Protein AF-F8P063-F1 (afdb_monomer)

Secondary structure (DSSP, 8-state):
-------HHHHHHHTHHHHHHHHHHH-SS----EEEEE---HHHHHHHHHHHHHHHHHTTTS---HHHHHHHHHHHHHHHHHHHTTT-SS-HHHHHHHHHHHHHHT--SEEEEEE--TTS-EEEEESSGGGSPPGGGGTTSPPS-S-TT--TT--SEE--TTHHHHS-B-------TT----PPPPB-SSTT---BSS----------------------------EE-TTTSS-EESSHHHHHHHHHHHHHH-PPP------

Organism: Serpula lacrymans var. lacrymans (strain S7.9) (NCBI:txid578457)

InterPro domains:
  IPR002893 Zinc finger, MYND-type [PF01753] (227-254)
  IPR002893 Zinc finger, MYND-type [PS50865] (214-254)

Foldseek 3Di:
DPPPQDDPVVVCVVCVVVVVVLCVLQPLAPADAAEDEFADAAVLVVLVLVLLLLCLVAPQVDDHDPVSVVVSVVSLVVSQVVQVVVVDPPGSVVVVVVVNCCCVPRVGQWHKYAHSDQNHAIAIEGAALVSWDDLVVCPPPDFDGPDPPDDRPDDNYQRQNVTSVSHSYSPRQQDDVPRPPPDRFRHAPQHVGPDTLPPPDPPPPDPDDDDDDDDDDDPPVPRQPFDADPAQSPHTHSDVVSCVVCVVVCVVVRHHDPPPPDD

pLDDT: mean 77.13, std 17.47, range [35.97, 97.75]

Mean predicted aligned error: 12.86 Å

Structure (mmCIF, N/CA/C/O backbone):
data_AF-F8P063-F1
#
_entry.id   AF-F8P063-F1
#
loop_
_atom_site.group_PDB
_atom_site.id
_atom_site.type_symbol
_atom_site.label_atom_id
_atom_site.label_alt_id
_atom_site.label_comp_id
_atom_site.label_asym_id
_atom_site.label_entity_id
_atom_site.label_seq_id
_atom_site.pdbx_PDB_ins_code
_atom_site.Cartn_x
_atom_site.Cartn_y
_atom_site.Cartn_z
_atom_site.occupancy
_atom_site.B_iso_or_equiv
_atom_site.auth_seq_id
_atom_site.auth_comp_id
_atom_site.auth_asym_id
_atom_site.auth_atom_id
_atom_site.pdbx_PDB_model_num
ATOM 1 N N . MET A 1 1 ? 31.295 -14.034 0.906 1.00 38.38 1 MET A N 1
ATOM 2 C CA . MET A 1 1 ? 30.191 -14.116 1.883 1.00 38.38 1 MET A CA 1
ATOM 3 C C . MET A 1 1 ? 29.092 -14.942 1.242 1.00 38.38 1 MET A C 1
ATOM 5 O O . MET A 1 1 ? 28.660 -14.582 0.158 1.00 38.38 1 MET A O 1
ATOM 9 N N . GLN A 1 2 ? 28.739 -16.094 1.812 1.00 35.97 2 GLN A N 1
ATOM 10 C CA . GLN A 1 2 ? 27.593 -16.865 1.326 1.00 35.97 2 GLN A CA 1
ATOM 11 C C . GLN A 1 2 ? 26.330 -16.136 1.779 1.00 35.97 2 GLN A C 1
ATOM 13 O O . GLN A 1 2 ? 26.115 -16.004 2.984 1.00 35.97 2 GLN A O 1
ATOM 18 N N . ASP A 1 3 ? 25.529 -15.649 0.831 1.00 41.53 3 ASP A N 1
ATOM 19 C CA . ASP A 1 3 ? 24.184 -15.155 1.113 1.00 41.53 3 ASP A CA 1
ATOM 20 C C . ASP A 1 3 ? 23.398 -16.293 1.768 1.00 41.53 3 ASP A C 1
ATOM 22 O O . ASP A 1 3 ? 22.954 -17.239 1.109 1.00 41.53 3 ASP A O 1
ATOM 26 N N . ARG A 1 4 ? 23.266 -16.240 3.098 1.00 50.81 4 ARG A N 1
ATOM 27 C CA . ARG A 1 4 ? 22.321 -17.081 3.824 1.00 50.81 4 ARG A CA 1
ATOM 28 C C . ARG A 1 4 ? 20.946 -16.688 3.306 1.00 50.81 4 ARG A C 1
ATOM 30 O O . ARG A 1 4 ? 20.404 -15.668 3.718 1.00 50.81 4 ARG A O 1
ATOM 37 N N . LYS A 1 5 ? 20.405 -17.485 2.380 1.00 47.44 5 LYS A N 1
ATOM 38 C CA . LYS A 1 5 ? 18.995 -17.435 1.992 1.00 47.44 5 LYS A CA 1
ATOM 39 C C . LYS A 1 5 ? 18.184 -17.610 3.270 1.00 47.44 5 LYS A C 1
ATOM 41 O O . LYS A 1 5 ? 18.028 -18.729 3.755 1.00 47.44 5 LYS A O 1
ATOM 46 N N . LEU A 1 6 ? 17.738 -16.501 3.852 1.00 52.38 6 LEU A N 1
ATOM 47 C CA . LEU A 1 6 ? 16.750 -16.537 4.914 1.00 52.38 6 LEU A CA 1
ATOM 48 C C . LEU A 1 6 ? 15.548 -17.281 4.333 1.00 52.38 6 LEU A C 1
ATOM 50 O O . LEU A 1 6 ? 15.062 -16.946 3.252 1.00 52.38 6 LEU A O 1
ATOM 54 N N . SER A 1 7 ? 15.128 -18.350 5.007 1.00 51.53 7 SER A N 1
ATOM 55 C CA . SER A 1 7 ? 13.860 -19.004 4.697 1.00 51.53 7 SER A CA 1
ATOM 56 C C . SER A 1 7 ? 12.777 -17.917 4.658 1.00 51.53 7 SER A C 1
ATOM 58 O O . SER A 1 7 ? 12.706 -17.090 5.568 1.00 51.53 7 SER A O 1
ATOM 60 N N . MET A 1 8 ? 11.981 -17.863 3.584 1.00 54.72 8 MET A N 1
ATOM 61 C CA . MET A 1 8 ? 10.995 -16.790 3.382 1.00 54.72 8 MET A CA 1
ATOM 62 C C . MET A 1 8 ? 9.891 -16.784 4.448 1.00 54.72 8 MET A C 1
ATOM 64 O O . MET A 1 8 ? 9.304 -15.738 4.711 1.00 54.72 8 MET A O 1
ATOM 68 N N . MET A 1 9 ? 9.615 -17.934 5.072 1.00 50.31 9 MET A N 1
ATOM 69 C CA . MET A 1 9 ? 8.575 -18.057 6.096 1.00 50.31 9 MET A CA 1
ATOM 70 C C . MET A 1 9 ? 8.872 -17.214 7.349 1.00 50.31 9 MET A C 1
ATOM 72 O O . MET A 1 9 ? 8.026 -16.396 7.701 1.00 50.31 9 MET A O 1
ATOM 76 N N . PRO A 1 10 ? 10.045 -17.334 8.002 1.00 56.41 10 PRO A N 1
ATOM 77 C CA . PRO A 1 10 ? 10.393 -16.525 9.166 1.00 56.41 10 PRO A CA 1
ATOM 78 C C . PRO A 1 10 ? 10.183 -15.019 8.989 1.00 56.41 10 PRO A C 1
ATOM 80 O O . PRO A 1 10 ? 9.648 -14.391 9.892 1.00 56.41 10 PRO A O 1
ATOM 83 N N . VAL A 1 11 ? 10.543 -14.445 7.834 1.00 58.00 11 VAL A N 1
ATOM 84 C CA . VAL A 1 11 ? 10.523 -12.983 7.644 1.00 58.00 11 VAL A CA 1
ATOM 85 C C . VAL A 1 11 ? 9.095 -12.436 7.552 1.00 58.00 11 VAL A C 1
ATOM 87 O O . VAL A 1 11 ? 8.781 -11.420 8.167 1.00 58.00 11 VAL A O 1
ATOM 90 N N . VAL A 1 12 ? 8.196 -13.129 6.847 1.00 59.66 12 VAL A N 1
ATOM 91 C CA . VAL A 1 12 ? 6.781 -12.722 6.775 1.00 59.66 12 VAL A CA 1
ATOM 92 C C . VAL A 1 12 ? 6.101 -12.875 8.139 1.00 59.66 12 VAL A C 1
ATOM 94 O O . VAL A 1 12 ? 5.333 -12.000 8.528 1.00 59.66 12 VAL A O 1
ATOM 97 N N . PHE A 1 13 ? 6.423 -13.928 8.901 1.00 59.00 13 PHE A N 1
ATOM 98 C CA . PHE A 1 13 ? 5.886 -14.116 10.254 1.00 59.00 13 PHE A CA 1
ATOM 99 C C . PHE A 1 13 ? 6.410 -13.087 11.261 1.00 59.00 13 PHE A C 1
ATOM 101 O O . PHE A 1 13 ? 5.643 -12.649 12.114 1.00 59.00 13 PHE A O 1
ATOM 108 N N . THR A 1 14 ? 7.669 -12.652 11.151 1.00 60.78 14 THR A N 1
ATOM 109 C CA . THR A 1 14 ? 8.205 -11.589 12.020 1.00 60.78 14 THR A CA 1
ATOM 110 C C . THR A 1 14 ? 7.591 -10.222 11.752 1.00 60.78 14 THR A C 1
ATOM 112 O O . THR A 1 14 ? 7.614 -9.397 12.647 1.00 60.78 14 THR A O 1
ATOM 115 N N . MET A 1 15 ? 7.046 -9.993 10.553 1.00 64.88 15 MET A N 1
ATOM 116 C CA . MET A 1 15 ? 6.413 -8.722 10.164 1.00 64.88 15 MET A CA 1
ATOM 117 C C . MET A 1 15 ? 4.882 -8.745 10.236 1.00 64.88 15 MET A C 1
ATOM 119 O O . MET A 1 15 ? 4.200 -7.772 9.903 1.00 64.88 15 MET A O 1
ATOM 123 N N . LEU A 1 16 ? 4.323 -9.907 10.570 1.00 65.44 16 LEU A N 1
ATOM 124 C CA . LEU A 1 16 ? 2.889 -10.123 10.649 1.00 65.44 16 LEU A CA 1
ATOM 125 C C . LEU A 1 16 ? 2.244 -9.216 11.712 1.00 65.44 16 LEU A C 1
ATOM 127 O O . LEU A 1 16 ? 1.198 -8.656 11.401 1.00 65.44 16 LEU A O 1
ATOM 131 N N . PRO A 1 17 ? 2.846 -8.977 12.898 1.00 65.75 17 PRO A N 1
ATOM 132 C CA . PRO A 1 17 ? 2.309 -8.025 13.870 1.00 65.75 17 PRO A CA 1
ATOM 133 C C . PRO A 1 17 ? 2.157 -6.605 13.308 1.00 65.75 17 PRO A C 1
ATOM 135 O O . PRO A 1 17 ? 1.105 -5.994 13.457 1.00 65.75 17 PRO A O 1
ATOM 138 N N . GLU A 1 18 ? 3.158 -6.091 12.599 1.00 67.94 18 GLU A N 1
ATOM 139 C CA . GLU A 1 18 ? 3.164 -4.731 12.057 1.00 67.94 18 GLU A CA 1
ATOM 140 C C . GLU A 1 18 ? 2.174 -4.581 10.897 1.00 67.94 18 GLU A C 1
ATOM 142 O O . GLU A 1 18 ? 1.458 -3.581 10.801 1.00 67.94 18 GLU A O 1
ATOM 147 N N . LEU A 1 19 ? 2.077 -5.602 10.040 1.00 68.69 19 LEU A N 1
ATOM 148 C CA . LEU A 1 19 ? 1.048 -5.674 9.002 1.00 68.69 19 LEU A CA 1
ATOM 149 C C . LEU A 1 19 ? -0.356 -5.806 9.608 1.00 68.69 19 LEU A C 1
ATOM 151 O O . LEU A 1 19 ? -1.298 -5.235 9.063 1.00 68.69 19 LEU A O 1
ATOM 155 N N . MET A 1 20 ? -0.506 -6.494 10.745 1.00 66.81 20 MET A N 1
ATOM 156 C CA . MET A 1 20 ? -1.764 -6.566 11.496 1.00 66.81 20 MET A CA 1
ATOM 157 C C . MET A 1 20 ? -2.130 -5.233 12.159 1.00 66.81 20 MET A C 1
ATOM 159 O O . MET A 1 20 ? -3.314 -4.928 12.239 1.00 66.81 20 MET A O 1
ATOM 163 N N . ILE A 1 21 ? -1.164 -4.404 12.574 1.00 65.12 21 ILE A N 1
ATOM 164 C CA . ILE A 1 21 ? -1.453 -3.043 13.063 1.00 65.12 21 ILE A CA 1
ATOM 165 C C . ILE A 1 21 ? -1.904 -2.152 11.904 1.00 65.12 21 ILE A C 1
ATOM 167 O O . ILE A 1 21 ? -2.944 -1.505 12.009 1.00 65.12 21 ILE A O 1
ATOM 171 N N . LEU A 1 22 ? -1.183 -2.154 10.774 1.00 64.62 22 LEU A N 1
ATOM 172 C CA . LEU A 1 22 ? -1.619 -1.433 9.570 1.00 64.62 22 LEU A CA 1
ATOM 173 C C . LEU A 1 22 ? -3.011 -1.880 9.126 1.00 64.62 22 LEU A C 1
ATOM 175 O O . LEU A 1 22 ? -3.845 -1.049 8.769 1.00 64.62 22 LEU A O 1
ATOM 179 N N . ARG A 1 23 ? -3.276 -3.186 9.192 1.00 65.62 23 ARG A N 1
ATOM 180 C CA . ARG A 1 23 ? -4.612 -3.733 9.004 1.00 65.62 23 ARG A CA 1
ATOM 181 C C . ARG A 1 23 ? -5.583 -3.150 10.015 1.00 65.62 23 ARG A C 1
ATOM 183 O O . ARG A 1 23 ? -6.535 -2.549 9.567 1.00 65.62 23 ARG A O 1
ATOM 190 N N . GLY A 1 24 ? -5.334 -3.212 11.321 1.00 58.84 24 GLY A N 1
ATOM 191 C CA . GLY A 1 24 ? -6.224 -2.662 12.353 1.00 58.84 24 GLY A CA 1
ATOM 192 C C . GLY A 1 24 ? -6.576 -1.178 12.167 1.00 58.84 24 GLY A C 1
ATOM 193 O O . GLY A 1 24 ? -7.656 -0.742 12.550 1.00 58.84 24 GLY A O 1
ATOM 194 N N . MET A 1 25 ? -5.700 -0.398 11.530 1.00 59.44 25 MET A N 1
ATOM 195 C CA . MET A 1 25 ? -5.950 1.013 11.205 1.00 59.44 25 MET A CA 1
ATOM 196 C C . MET A 1 25 ? -6.804 1.235 9.954 1.00 59.44 25 MET A C 1
ATOM 198 O O . MET A 1 25 ? -7.403 2.300 9.781 1.00 59.44 25 MET A O 1
ATOM 202 N N . HIS A 1 26 ? -6.840 0.247 9.065 1.00 57.41 26 HIS A N 1
ATOM 203 C CA . HIS A 1 26 ? -7.613 0.263 7.828 1.00 57.41 26 HIS A CA 1
ATOM 204 C C . HIS A 1 26 ? -8.812 -0.695 7.852 1.00 57.41 26 HIS A C 1
ATOM 206 O O . HIS A 1 26 ? -9.687 -0.539 7.001 1.00 57.41 26 HIS A O 1
ATOM 212 N N . ASP A 1 27 ? -8.891 -1.587 8.847 1.00 50.25 27 ASP A N 1
ATOM 213 C CA . ASP A 1 27 ? -9.933 -2.583 9.109 1.00 50.25 27 ASP A CA 1
ATOM 214 C C . ASP A 1 27 ? -11.214 -1.849 9.496 1.00 50.25 27 ASP A C 1
ATOM 216 O O . ASP A 1 27 ? -11.601 -1.699 10.651 1.00 50.25 27 ASP A O 1
ATOM 220 N N . HIS A 1 28 ? -11.905 -1.382 8.470 1.00 52.00 28 HIS A N 1
ATOM 221 C CA . HIS A 1 28 ? -13.333 -1.151 8.538 1.00 52.00 28 HIS A CA 1
ATOM 222 C C . HIS A 1 28 ? -14.034 -2.355 7.920 1.00 52.00 28 HIS A C 1
ATOM 224 O O . HIS A 1 28 ? -14.954 -2.178 7.138 1.00 52.00 28 HIS A O 1
ATOM 230 N N . GLY A 1 29 ? -13.545 -3.560 8.214 1.00 46.12 29 GLY A N 1
ATOM 231 C CA . GLY A 1 29 ? -13.902 -4.819 7.578 1.00 46.12 29 GLY A CA 1
ATOM 232 C C . GLY A 1 29 ? -12.674 -5.627 7.287 1.00 46.12 29 GLY A C 1
ATOM 233 O O . GLY A 1 29 ? -11.743 -5.041 6.761 1.00 46.12 29 GLY A O 1
ATOM 234 N N . SER A 1 30 ? -12.707 -6.909 7.661 1.00 49.44 30 SER A N 1
ATOM 235 C CA . SER A 1 30 ? -11.674 -7.928 7.454 1.00 49.44 30 SER A CA 1
ATOM 236 C C . SER A 1 30 ? -11.201 -7.993 5.995 1.00 49.44 30 SER A C 1
ATOM 238 O O . SER A 1 30 ? -11.495 -8.945 5.276 1.00 49.44 30 SER A O 1
ATOM 240 N N . ASP A 1 31 ? -10.500 -6.960 5.545 1.00 60.62 31 ASP A N 1
ATOM 241 C CA . ASP A 1 31 ? -10.008 -6.808 4.191 1.00 60.62 31 ASP A CA 1
ATOM 242 C C . ASP A 1 31 ? -8.690 -7.578 4.117 1.00 60.62 31 ASP A C 1
ATOM 244 O O . ASP A 1 31 ? -7.779 -7.405 4.934 1.00 60.62 31 ASP A O 1
ATOM 248 N N . ASP A 1 32 ? -8.599 -8.464 3.128 1.00 74.62 32 ASP A N 1
ATOM 249 C CA . ASP A 1 32 ? -7.382 -9.212 2.844 1.00 74.62 32 ASP A CA 1
ATOM 250 C C . ASP A 1 32 ? -6.193 -8.242 2.692 1.00 74.62 32 ASP A C 1
ATOM 252 O O . ASP A 1 32 ? -6.251 -7.268 1.932 1.00 74.62 32 ASP A O 1
ATOM 256 N N . ILE A 1 33 ? -5.075 -8.519 3.370 1.00 82.12 33 ILE A N 1
ATOM 257 C CA . ILE A 1 33 ? -3.825 -7.802 3.098 1.00 82.12 33 ILE A CA 1
ATOM 258 C C . ILE A 1 33 ? -3.192 -8.418 1.858 1.00 82.12 33 ILE A C 1
ATOM 260 O O . ILE A 1 33 ? -2.719 -9.556 1.871 1.00 82.12 33 ILE A O 1
ATOM 264 N N . PHE A 1 34 ? -3.129 -7.639 0.785 1.00 88.44 34 PHE A N 1
ATOM 265 C CA . PHE A 1 34 ? -2.503 -8.078 -0.454 1.00 88.44 34 PHE A CA 1
ATOM 266 C C . PHE A 1 34 ? -0.996 -7.827 -0.415 1.00 88.44 34 PHE A C 1
ATOM 268 O O . PHE A 1 34 ? -0.541 -6.680 -0.425 1.00 88.44 34 PHE A O 1
ATOM 275 N N . ILE A 1 35 ? -0.226 -8.915 -0.409 1.00 90.88 35 ILE A N 1
ATOM 276 C CA . ILE A 1 35 ? 1.238 -8.893 -0.419 1.00 90.88 35 ILE A CA 1
ATOM 277 C C . ILE A 1 35 ? 1.729 -9.563 -1.702 1.00 90.88 35 ILE A C 1
ATOM 279 O O . ILE A 1 35 ? 1.443 -10.733 -1.950 1.00 90.88 35 ILE A O 1
ATOM 283 N N . ILE A 1 36 ? 2.499 -8.833 -2.508 1.00 92.44 36 ILE A N 1
ATOM 284 C CA . ILE A 1 36 ? 3.201 -9.385 -3.669 1.00 92.44 36 ILE A CA 1
ATOM 285 C C . ILE A 1 36 ? 4.661 -9.587 -3.275 1.00 92.44 36 ILE A C 1
ATOM 287 O O . ILE A 1 36 ? 5.400 -8.622 -3.071 1.00 92.44 36 ILE A O 1
ATOM 291 N N . VAL A 1 37 ? 5.069 -10.850 -3.165 1.00 90.38 37 VAL A N 1
ATOM 292 C CA . VAL A 1 37 ? 6.442 -11.230 -2.816 1.00 90.38 37 VAL A CA 1
ATOM 293 C C . VAL A 1 37 ? 7.330 -11.182 -4.056 1.00 90.38 37 VAL A C 1
ATOM 295 O O . VAL A 1 37 ? 6.986 -11.703 -5.115 1.00 90.38 37 VAL A O 1
ATOM 298 N N . THR A 1 38 ? 8.490 -10.554 -3.915 1.00 89.69 38 THR A N 1
ATOM 299 C CA . THR A 1 38 ? 9.449 -10.299 -4.987 1.00 89.69 38 THR A CA 1
ATOM 300 C C . THR A 1 38 ? 10.884 -10.368 -4.450 1.00 89.69 38 THR A C 1
ATOM 302 O O . THR A 1 38 ? 11.114 -10.450 -3.242 1.00 89.69 38 THR A O 1
ATOM 305 N N . ASP A 1 39 ? 11.866 -10.380 -5.345 1.00 87.88 39 ASP A N 1
ATOM 306 C CA . ASP A 1 39 ? 13.302 -10.320 -5.059 1.00 87.88 39 ASP A CA 1
ATOM 307 C C . ASP A 1 39 ? 13.968 -9.071 -5.665 1.00 87.88 39 ASP A C 1
ATOM 309 O O . ASP A 1 39 ? 15.186 -9.028 -5.867 1.00 87.88 39 ASP A O 1
ATOM 313 N N . MET A 1 40 ? 13.165 -8.043 -5.953 1.00 90.38 40 MET A N 1
ATOM 314 C CA . MET A 1 40 ? 13.638 -6.756 -6.455 1.00 90.38 40 MET A CA 1
ATOM 315 C C . MET A 1 40 ? 14.611 -6.086 -5.482 1.00 90.38 40 MET A C 1
ATOM 317 O O . MET A 1 40 ? 14.362 -5.995 -4.275 1.00 90.38 40 MET A O 1
ATOM 321 N N . LYS A 1 41 ? 15.716 -5.580 -6.032 1.00 89.62 41 LYS A N 1
ATOM 322 C CA . LYS A 1 41 ? 16.695 -4.725 -5.351 1.00 89.62 41 LYS A CA 1
ATOM 323 C C . LYS A 1 41 ? 16.124 -3.328 -5.119 1.00 89.62 41 LYS A C 1
ATOM 325 O O . LYS A 1 41 ? 15.135 -2.953 -5.739 1.00 89.62 41 LYS A O 1
ATOM 330 N N . ARG A 1 42 ? 16.814 -2.525 -4.304 1.00 89.62 42 ARG A N 1
ATOM 331 C CA . ARG A 1 42 ? 16.423 -1.147 -3.963 1.00 89.62 42 ARG A CA 1
ATOM 332 C C . ARG A 1 42 ? 16.019 -0.312 -5.189 1.00 89.62 42 ARG A C 1
ATOM 334 O O . ARG A 1 42 ? 14.885 0.136 -5.264 1.00 89.62 42 ARG A O 1
ATOM 341 N N . GLN A 1 43 ? 16.910 -0.190 -6.176 1.00 91.75 43 GLN A N 1
ATOM 342 C CA . GLN A 1 43 ? 16.642 0.599 -7.387 1.00 91.75 43 GLN A CA 1
ATOM 343 C C . GLN A 1 43 ? 15.487 0.029 -8.222 1.00 91.75 43 GLN A C 1
ATOM 345 O O . GLN A 1 43 ? 14.688 0.773 -8.774 1.00 91.75 43 GLN A O 1
ATOM 350 N N . GLU A 1 44 ? 15.387 -1.298 -8.308 1.00 93.19 44 GLU A N 1
ATOM 351 C CA . GLU A 1 44 ? 14.305 -1.967 -9.036 1.00 93.19 44 GLU A CA 1
ATOM 352 C C . GLU A 1 44 ? 12.950 -1.708 -8.352 1.00 93.19 44 GLU A C 1
ATOM 354 O O . GLU A 1 44 ? 11.952 -1.488 -9.032 1.00 93.19 44 GLU A O 1
ATOM 359 N N . MET A 1 45 ? 12.923 -1.671 -7.014 1.00 93.50 45 MET A N 1
ATOM 360 C CA . MET A 1 45 ? 11.739 -1.340 -6.221 1.00 93.50 45 MET A CA 1
ATOM 361 C C . MET A 1 45 ? 11.308 0.119 -6.415 1.00 93.50 45 MET A C 1
ATOM 363 O O . MET A 1 45 ? 10.116 0.376 -6.603 1.00 93.50 45 MET A O 1
ATOM 367 N N . ASP A 1 46 ? 12.255 1.064 -6.405 1.00 94.69 46 ASP A N 1
ATOM 368 C CA . ASP A 1 46 ? 11.993 2.481 -6.689 1.00 94.69 46 ASP A CA 1
ATOM 369 C C . ASP A 1 46 ? 11.426 2.647 -8.121 1.00 94.69 46 ASP A C 1
ATOM 371 O O . ASP A 1 46 ? 10.366 3.253 -8.303 1.00 94.69 46 ASP A O 1
ATOM 375 N N . ASP A 1 47 ? 12.049 2.025 -9.131 1.00 96.44 47 ASP A N 1
ATOM 376 C CA . ASP A 1 47 ? 11.602 2.096 -10.530 1.00 96.44 47 ASP A CA 1
ATOM 377 C C . ASP A 1 47 ? 10.193 1.500 -10.735 1.00 96.44 47 ASP A C 1
ATOM 379 O O . ASP A 1 47 ? 9.352 2.090 -11.421 1.00 96.44 47 ASP A O 1
ATOM 383 N N . VAL A 1 48 ? 9.911 0.332 -10.144 1.00 96.44 48 VAL A N 1
ATOM 384 C CA . VAL A 1 48 ? 8.586 -0.310 -10.220 1.00 96.44 48 VAL A CA 1
ATOM 385 C C . VAL A 1 48 ? 7.528 0.511 -9.485 1.00 96.44 48 VAL A C 1
ATOM 387 O O . VAL A 1 48 ? 6.394 0.631 -9.956 1.00 96.44 48 VAL A O 1
ATOM 390 N N . THR A 1 49 ? 7.895 1.132 -8.367 1.00 96.56 49 THR A N 1
ATOM 391 C CA . THR A 1 49 ? 7.008 2.029 -7.624 1.00 96.56 49 THR A CA 1
ATOM 392 C C . THR A 1 49 ? 6.607 3.242 -8.465 1.00 96.56 49 THR A C 1
ATOM 394 O O . THR A 1 49 ? 5.418 3.568 -8.550 1.00 96.56 49 THR A O 1
ATOM 397 N N . GLU A 1 50 ? 7.563 3.894 -9.132 1.00 97.56 50 GLU A N 1
ATOM 398 C CA . GLU A 1 50 ? 7.277 5.022 -10.028 1.00 97.56 50 GLU A CA 1
ATOM 399 C C . GLU A 1 50 ? 6.441 4.602 -11.241 1.00 97.56 50 GLU A C 1
ATOM 401 O O . GLU A 1 50 ? 5.493 5.298 -11.622 1.00 97.56 50 GLU A O 1
ATOM 406 N N . TYR A 1 51 ? 6.705 3.419 -11.796 1.00 97.75 51 TYR A N 1
ATOM 407 C CA . TYR A 1 51 ? 5.867 2.842 -12.841 1.00 97.75 51 TYR A CA 1
ATOM 408 C C . TYR A 1 51 ? 4.414 2.650 -12.383 1.00 97.75 51 TYR A C 1
ATOM 410 O O . TYR A 1 51 ? 3.482 3.059 -13.083 1.00 97.75 51 TYR A O 1
ATOM 418 N N . PHE A 1 52 ? 4.181 2.098 -11.190 1.00 97.62 52 PHE A N 1
ATOM 419 C CA . PHE A 1 52 ? 2.821 1.930 -10.679 1.00 97.62 52 PHE A CA 1
ATOM 420 C C . PHE A 1 52 ? 2.122 3.259 -10.400 1.00 97.62 52 PHE A C 1
ATOM 422 O O . PHE A 1 52 ? 0.929 3.378 -10.700 1.00 97.62 52 PHE A O 1
ATOM 429 N N . LYS A 1 53 ? 2.839 4.286 -9.923 1.00 96.12 53 LYS A N 1
ATOM 430 C CA . LYS A 1 53 ? 2.298 5.654 -9.831 1.00 96.12 53 LYS A CA 1
ATOM 431 C C . LYS A 1 53 ? 1.876 6.175 -11.207 1.00 96.12 53 LYS A C 1
ATOM 433 O O . LYS A 1 53 ? 0.779 6.722 -11.331 1.00 96.12 53 LYS A O 1
ATOM 438 N N . LEU A 1 54 ? 2.703 5.987 -12.240 1.00 95.62 54 LEU A N 1
ATOM 439 C CA . LEU A 1 54 ? 2.404 6.399 -13.616 1.00 95.62 54 LEU A CA 1
ATOM 440 C C . LEU A 1 54 ? 1.132 5.713 -14.142 1.00 95.62 54 LEU A C 1
ATOM 442 O O . LEU A 1 54 ? 0.206 6.390 -14.599 1.00 95.62 54 LEU A O 1
ATOM 446 N N . VAL A 1 55 ? 1.046 4.384 -14.020 1.00 94.50 55 VAL A N 1
ATOM 447 C CA . VAL A 1 55 ? -0.117 3.594 -14.462 1.00 94.50 55 VAL A CA 1
ATOM 448 C C . VAL A 1 55 ? -1.383 4.013 -13.712 1.00 94.50 55 VAL A C 1
ATOM 450 O O . VAL A 1 55 ? -2.409 4.304 -14.334 1.00 94.50 55 VAL A O 1
ATOM 453 N N . CYS A 1 56 ? -1.320 4.106 -12.382 1.00 93.75 56 CYS A N 1
ATOM 454 C CA . CYS A 1 56 ? -2.477 4.439 -11.551 1.00 93.75 56 CYS A CA 1
ATOM 455 C C . CYS A 1 56 ? -2.995 5.859 -11.800 1.00 93.75 56 CYS A C 1
ATOM 457 O O . CYS A 1 56 ? -4.206 6.086 -11.841 1.00 93.75 56 CYS A O 1
ATOM 459 N N . ARG A 1 57 ? -2.090 6.816 -12.024 1.00 91.50 57 ARG A N 1
ATOM 460 C CA . ARG A 1 57 ? -2.439 8.217 -12.275 1.00 91.50 57 ARG A CA 1
ATOM 461 C C . ARG A 1 57 ? -3.108 8.426 -13.636 1.00 91.50 57 ARG A C 1
ATOM 463 O O . ARG A 1 57 ? -3.979 9.295 -13.750 1.00 91.50 57 ARG A O 1
ATOM 470 N N . HIS A 1 58 ? -2.710 7.664 -14.657 1.00 90.19 58 HIS A N 1
ATOM 471 C CA . HIS A 1 58 ? -3.062 7.972 -16.048 1.00 90.19 58 HIS A CA 1
ATOM 472 C C . HIS A 1 58 ? -3.904 6.928 -16.783 1.00 90.19 58 HIS A C 1
ATOM 474 O O . HIS A 1 58 ? -4.622 7.309 -17.707 1.00 90.19 58 HIS A O 1
ATOM 480 N N . ALA A 1 59 ? -3.839 5.652 -16.408 1.00 85.50 59 ALA A N 1
ATOM 481 C CA . ALA A 1 59 ? -4.518 4.569 -17.124 1.00 85.50 59 ALA A CA 1
ATOM 482 C C . ALA A 1 59 ? -5.614 3.885 -16.296 1.00 85.50 59 ALA A C 1
ATOM 484 O O . ALA A 1 59 ? -6.522 3.271 -16.854 1.00 85.50 59 ALA A O 1
ATOM 485 N N . PHE A 1 60 ? -5.586 4.000 -14.966 1.00 84.88 60 PHE A N 1
ATOM 486 C CA . PHE A 1 60 ? -6.553 3.292 -14.135 1.00 84.88 60 PHE A CA 1
ATOM 487 C C . PHE A 1 60 ? -7.982 3.830 -14.317 1.00 84.88 60 PHE A C 1
ATOM 489 O O . PHE A 1 60 ? -8.299 4.952 -13.914 1.00 84.88 60 PHE A O 1
ATOM 496 N N . ARG A 1 61 ? -8.855 3.000 -14.912 1.00 80.62 61 ARG A N 1
ATOM 497 C CA . ARG A 1 61 ? -10.284 3.278 -15.180 1.00 80.62 61 ARG A CA 1
ATOM 498 C C . ARG A 1 61 ? -10.538 4.562 -15.983 1.00 80.62 61 ARG A C 1
ATOM 500 O O . ARG A 1 61 ? -11.566 5.216 -15.805 1.00 80.62 61 ARG A O 1
ATOM 507 N N . ARG A 1 62 ? -9.593 4.957 -16.838 1.00 80.38 62 ARG A N 1
ATOM 508 C CA . ARG A 1 62 ? -9.658 6.178 -17.651 1.00 80.38 62 ARG A CA 1
ATOM 509 C C . ARG A 1 62 ? -9.187 5.890 -19.064 1.00 80.38 62 ARG A C 1
ATOM 511 O O . ARG A 1 62 ? -8.289 5.082 -19.264 1.00 80.38 62 ARG A O 1
ATOM 518 N N . THR A 1 63 ? -9.741 6.616 -20.029 1.00 82.81 63 THR A N 1
ATOM 519 C CA . THR A 1 63 ? -9.175 6.677 -21.377 1.00 82.81 63 THR A CA 1
ATOM 520 C C . THR A 1 63 ? -7.809 7.353 -21.298 1.00 82.81 63 THR A C 1
ATOM 522 O O . THR A 1 63 ? -7.711 8.539 -20.961 1.00 82.81 63 THR A O 1
ATOM 525 N N . CYS A 1 64 ? -6.755 6.588 -21.561 1.00 88.62 64 CYS A N 1
ATOM 526 C CA . CYS A 1 64 ? -5.391 7.091 -21.565 1.00 88.62 64 CYS A CA 1
ATOM 527 C C . CYS A 1 64 ? -5.124 7.864 -22.864 1.00 88.62 64 CYS A C 1
ATOM 529 O O . CYS A 1 64 ? -5.612 7.492 -23.929 1.00 88.62 64 CYS A O 1
ATOM 531 N N . LYS A 1 65 ? -4.349 8.953 -22.800 1.00 93.19 65 LYS A N 1
ATOM 532 C CA . LYS A 1 65 ? -3.892 9.629 -24.024 1.00 93.19 65 LYS A CA 1
ATOM 533 C C . LYS A 1 65 ? -2.889 8.717 -24.746 1.00 93.19 65 LYS A C 1
ATOM 535 O O . LYS A 1 65 ? -2.009 8.192 -24.064 1.00 93.19 65 LYS A O 1
ATOM 540 N N . PRO A 1 66 ? -2.893 8.634 -26.090 1.00 96.00 66 PRO A N 1
ATOM 541 C CA . PRO A 1 66 ? -1.960 7.772 -26.826 1.00 96.00 66 PRO A CA 1
ATOM 542 C C . PRO A 1 66 ? -0.472 8.056 -26.558 1.00 96.00 66 PRO A C 1
ATOM 544 O O . PRO A 1 66 ? 0.375 7.180 -26.705 1.00 96.00 66 PRO A O 1
ATOM 547 N N . SER A 1 67 ? -0.110 9.290 -26.189 1.00 95.88 67 SER A N 1
ATOM 548 C CA . SER A 1 67 ? 1.264 9.622 -25.781 1.00 95.88 67 SER A CA 1
ATOM 549 C C . SER A 1 67 ? 1.647 8.987 -24.442 1.00 95.88 67 SER A C 1
ATOM 551 O O . SER A 1 67 ? 2.750 8.467 -24.309 1.00 95.88 67 SER A O 1
ATOM 553 N N . ILE A 1 68 ? 0.732 8.993 -23.472 1.00 95.19 68 ILE A N 1
ATOM 554 C CA . ILE A 1 68 ? 0.958 8.417 -22.144 1.00 95.19 68 ILE A CA 1
ATOM 555 C C . ILE A 1 68 ? 0.892 6.893 -22.196 1.00 95.19 68 ILE A C 1
ATOM 557 O O . ILE A 1 68 ? 1.681 6.228 -21.538 1.00 95.19 68 ILE A O 1
ATOM 561 N N . GLU A 1 69 ? 0.009 6.327 -23.016 1.00 95.19 69 GLU A N 1
ATOM 562 C CA . GLU A 1 69 ? -0.037 4.882 -23.235 1.00 95.19 69 GLU A CA 1
ATOM 563 C C . GLU A 1 69 ? 1.287 4.360 -23.804 1.00 95.19 69 GLU A C 1
ATOM 565 O O . GLU A 1 69 ? 1.850 3.408 -23.268 1.00 95.19 69 GLU A O 1
ATOM 570 N N . ARG A 1 70 ? 1.848 5.042 -24.814 1.00 96.94 70 ARG A N 1
ATOM 571 C CA . ARG A 1 70 ? 3.185 4.725 -25.340 1.00 96.94 70 ARG A CA 1
ATOM 572 C C . ARG A 1 70 ? 4.271 4.829 -24.271 1.00 96.94 70 ARG A C 1
ATOM 574 O O . ARG A 1 70 ? 5.149 3.975 -24.223 1.00 96.94 70 ARG A O 1
ATOM 581 N N . GLN A 1 71 ? 4.201 5.833 -23.396 1.00 97.56 71 GLN A N 1
ATOM 582 C CA . GLN A 1 71 ? 5.132 5.965 -22.273 1.00 97.56 71 GLN A CA 1
ATOM 583 C C . GLN A 1 71 ? 5.003 4.796 -21.282 1.00 97.56 71 GLN A C 1
ATOM 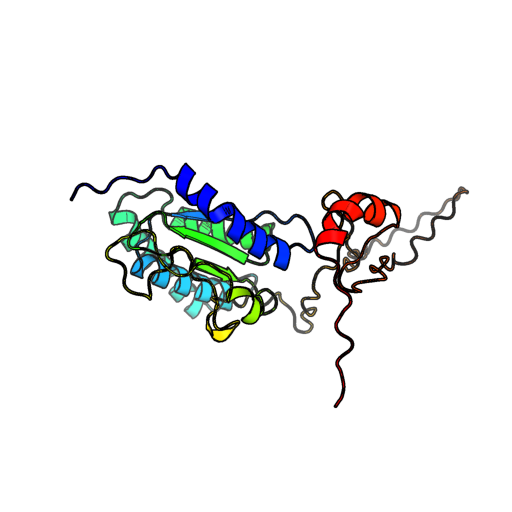585 O O . GLN A 1 71 ? 6.009 4.224 -20.878 1.00 97.56 71 GLN A O 1
ATOM 590 N N . ILE A 1 72 ? 3.777 4.402 -20.924 1.00 96.75 72 ILE A N 1
ATOM 591 C CA . ILE A 1 72 ? 3.520 3.253 -20.044 1.00 96.75 72 ILE A CA 1
ATOM 592 C C . ILE A 1 72 ? 4.046 1.961 -20.675 1.00 96.75 72 ILE A C 1
ATOM 594 O O . ILE A 1 72 ? 4.684 1.166 -19.989 1.00 96.75 72 ILE A O 1
ATOM 598 N N . GLN A 1 73 ? 3.809 1.751 -21.972 1.00 96.81 73 GLN A N 1
ATOM 599 C CA . GLN A 1 73 ? 4.323 0.592 -22.703 1.00 96.81 73 GLN A CA 1
ATOM 600 C C . GLN A 1 73 ? 5.855 0.584 -22.732 1.00 96.81 73 GLN A C 1
ATOM 602 O O . GLN A 1 73 ? 6.462 -0.454 -22.476 1.00 96.81 73 GLN A O 1
ATOM 607 N N . HIS A 1 74 ? 6.484 1.735 -22.985 1.00 97.75 74 HIS A N 1
ATOM 608 C CA . HIS A 1 74 ? 7.938 1.879 -22.956 1.00 97.75 74 HIS A CA 1
ATOM 609 C C . HIS A 1 74 ? 8.521 1.516 -21.586 1.00 97.75 74 HIS A C 1
ATOM 611 O O . HIS A 1 74 ? 9.413 0.673 -21.508 1.00 97.75 74 HIS A O 1
ATOM 617 N N . GLU A 1 75 ? 7.983 2.083 -20.502 1.00 97.75 75 GLU A N 1
ATOM 618 C CA . GLU A 1 75 ? 8.446 1.772 -19.146 1.00 97.75 75 GLU A CA 1
ATOM 619 C C . GLU A 1 75 ? 8.194 0.311 -18.771 1.00 97.75 75 GLU A C 1
ATOM 621 O O . GLU A 1 75 ? 9.069 -0.337 -18.195 1.00 97.75 75 GLU A O 1
ATOM 626 N N . HIS A 1 76 ? 7.047 -0.250 -19.164 1.00 97.00 76 HIS A N 1
ATOM 627 C CA . HIS A 1 76 ? 6.757 -1.664 -18.951 1.00 97.00 76 HIS A CA 1
ATOM 628 C C . HIS A 1 76 ? 7.781 -2.562 -19.656 1.00 97.00 76 HIS A C 1
ATOM 630 O O . HIS A 1 76 ? 8.278 -3.521 -19.061 1.00 97.00 76 HIS A O 1
ATOM 636 N N . MET A 1 77 ? 8.127 -2.258 -20.912 1.00 96.50 77 MET A N 1
ATOM 637 C CA . MET A 1 77 ? 9.167 -2.985 -21.642 1.00 96.50 77 MET A CA 1
ATOM 638 C C . MET A 1 77 ? 10.528 -2.816 -20.961 1.00 96.50 77 MET A C 1
ATOM 640 O O . MET A 1 77 ? 11.182 -3.818 -20.677 1.00 96.50 77 MET A O 1
ATOM 644 N N . ARG A 1 78 ? 10.940 -1.586 -20.626 1.00 95.94 78 ARG A N 1
ATOM 645 C CA . ARG A 1 78 ? 12.217 -1.305 -19.944 1.00 95.94 78 ARG A CA 1
ATOM 646 C C . ARG A 1 78 ? 12.367 -2.121 -18.657 1.00 95.94 78 ARG A C 1
ATOM 648 O O . ARG A 1 78 ? 13.401 -2.766 -18.460 1.00 95.94 78 ARG A O 1
ATOM 655 N N . LEU A 1 79 ? 11.335 -2.134 -17.815 1.00 95.12 79 LEU A N 1
ATOM 656 C CA . LEU A 1 79 ? 11.304 -2.897 -16.566 1.00 95.12 79 LEU A CA 1
ATOM 657 C C . LEU A 1 79 ? 11.298 -4.405 -16.817 1.00 95.12 79 LEU A C 1
ATOM 659 O O . LEU A 1 79 ? 12.088 -5.127 -16.210 1.00 95.12 79 LEU A O 1
ATOM 663 N N . SER A 1 80 ? 10.488 -4.875 -17.770 1.00 94.19 80 SER A N 1
ATOM 664 C CA . SER A 1 80 ? 10.464 -6.284 -18.176 1.00 94.19 80 SER A CA 1
ATOM 665 C C . SER A 1 80 ? 11.848 -6.754 -18.613 1.00 94.19 80 SER A C 1
ATOM 667 O O . SER A 1 80 ? 12.339 -7.754 -18.104 1.00 94.19 80 SER A O 1
ATOM 669 N N . HIS A 1 81 ? 12.526 -6.019 -19.495 1.00 91.75 81 HIS A N 1
ATOM 670 C CA . HIS A 1 81 ? 13.860 -6.381 -19.974 1.00 91.75 81 HIS A CA 1
ATOM 671 C C . HIS A 1 81 ? 14.919 -6.328 -18.869 1.00 91.75 81 HIS A C 1
ATOM 673 O O . HIS A 1 81 ? 15.778 -7.209 -18.810 1.00 91.75 81 HIS A O 1
ATOM 679 N N . THR A 1 82 ? 14.853 -5.328 -17.987 1.00 89.56 82 THR A N 1
ATOM 680 C CA . THR A 1 82 ? 15.769 -5.203 -16.842 1.00 89.56 82 THR A CA 1
ATOM 681 C C . THR A 1 82 ? 15.636 -6.401 -15.900 1.00 89.56 82 THR A C 1
ATOM 683 O O . THR A 1 82 ? 16.641 -7.019 -15.550 1.00 89.56 82 THR A O 1
ATOM 686 N N . LEU A 1 83 ? 14.403 -6.783 -15.560 1.00 86.81 83 LEU A N 1
ATOM 687 C CA . LEU A 1 83 ? 14.116 -7.821 -14.567 1.00 86.81 83 LEU A CA 1
ATOM 688 C C . LEU A 1 83 ? 14.162 -9.250 -15.144 1.00 86.81 83 LEU A C 1
ATOM 690 O O . LEU A 1 83 ? 14.524 -10.193 -14.440 1.00 86.81 83 LEU A O 1
ATOM 694 N N . VAL A 1 84 ? 13.882 -9.442 -16.440 1.00 82.75 84 VAL A N 1
ATOM 695 C CA . VAL A 1 84 ? 13.960 -10.756 -17.117 1.00 82.75 84 VAL A CA 1
ATOM 696 C C . VAL A 1 84 ? 15.390 -11.291 -17.185 1.00 82.75 84 VAL A C 1
ATOM 698 O O . VAL A 1 84 ? 15.586 -12.506 -17.110 1.00 82.75 84 VAL A O 1
ATOM 701 N N . ARG A 1 85 ? 16.406 -10.418 -17.263 1.00 76.31 85 ARG A N 1
ATOM 702 C CA . ARG A 1 85 ? 17.825 -10.831 -17.311 1.00 76.31 85 ARG A CA 1
ATOM 703 C C . ARG A 1 85 ? 18.244 -11.710 -16.131 1.00 76.31 85 ARG A C 1
ATOM 705 O O . ARG A 1 85 ? 19.222 -12.441 -16.238 1.00 76.31 85 ARG A O 1
ATOM 712 N N . GLN A 1 86 ? 17.495 -11.668 -15.035 1.00 74.88 86 GLN A N 1
ATOM 713 C CA . GLN A 1 86 ? 17.789 -12.389 -13.803 1.00 74.88 86 GLN A CA 1
ATOM 714 C C . GLN A 1 86 ? 16.992 -13.707 -13.663 1.00 74.88 86 GLN A C 1
ATOM 716 O O . GLN A 1 86 ? 17.163 -14.397 -12.664 1.00 74.88 86 GLN A O 1
ATOM 721 N N . ARG A 1 87 ? 16.151 -14.085 -14.650 1.00 76.56 87 ARG A N 1
ATOM 722 C CA . ARG A 1 87 ? 15.307 -15.310 -14.654 1.00 76.56 87 ARG A CA 1
ATOM 723 C C . ARG A 1 87 ? 14.472 -15.497 -13.374 1.00 76.56 87 ARG A C 1
ATOM 725 O O . ARG A 1 87 ? 14.354 -16.601 -12.849 1.00 76.56 87 ARG A O 1
ATOM 732 N N . ARG A 1 88 ? 13.910 -14.399 -12.871 1.00 75.69 88 ARG A N 1
ATOM 733 C CA . ARG A 1 88 ? 13.191 -14.337 -11.591 1.00 75.69 88 ARG A CA 1
ATOM 734 C C . ARG A 1 88 ? 11.738 -14.783 -11.709 1.00 75.69 88 ARG A C 1
ATOM 736 O O . ARG A 1 88 ? 11.112 -14.618 -12.756 1.00 75.69 88 ARG A O 1
ATOM 743 N N . THR A 1 89 ? 11.204 -15.288 -10.600 1.00 75.88 89 THR A N 1
ATOM 744 C CA . THR A 1 89 ? 9.788 -15.632 -10.431 1.00 75.88 89 THR A CA 1
ATOM 745 C C . THR A 1 89 ? 9.276 -15.059 -9.101 1.00 75.88 89 THR A C 1
ATOM 747 O O . THR A 1 89 ? 9.827 -15.429 -8.063 1.00 75.88 89 THR A O 1
ATOM 750 N N . PRO A 1 90 ? 8.235 -14.205 -9.104 1.00 87.31 90 PRO A N 1
ATOM 751 C CA . PRO A 1 90 ? 7.480 -13.762 -10.278 1.00 87.31 90 PRO A CA 1
ATOM 752 C C . PRO A 1 90 ? 8.278 -12.786 -11.159 1.00 87.31 90 PRO A C 1
ATOM 754 O O . PRO A 1 90 ? 9.032 -11.949 -10.664 1.00 87.31 90 PRO A O 1
ATOM 757 N N . CYS A 1 91 ? 8.119 -12.890 -12.479 1.00 91.31 91 CYS A N 1
ATOM 758 C CA . CYS A 1 91 ? 8.689 -11.918 -13.409 1.00 91.31 91 CYS A CA 1
ATOM 759 C C . CYS A 1 91 ? 7.861 -10.622 -13.410 1.00 91.31 91 CYS A C 1
ATOM 761 O O . CYS A 1 91 ? 6.708 -10.604 -12.977 1.00 91.31 91 CYS A O 1
ATOM 763 N N . PHE A 1 92 ? 8.426 -9.525 -13.919 1.00 94.69 92 PHE A N 1
ATOM 764 C CA . PHE A 1 92 ? 7.748 -8.226 -13.873 1.00 94.69 92 PHE A CA 1
ATOM 765 C C . PHE A 1 92 ? 6.348 -8.212 -14.517 1.00 94.69 92 PHE A C 1
ATOM 767 O O . PHE A 1 92 ? 5.430 -7.721 -13.864 1.00 94.69 92 PHE A O 1
ATOM 774 N N . PRO A 1 93 ? 6.118 -8.817 -15.701 1.00 95.12 93 PRO A N 1
ATOM 775 C CA . PRO A 1 93 ? 4.764 -8.940 -16.244 1.00 95.12 93 PRO A CA 1
ATOM 776 C C . PRO A 1 93 ? 3.771 -9.641 -15.304 1.00 95.12 93 PRO A C 1
ATOM 778 O O . PRO A 1 93 ? 2.613 -9.246 -15.232 1.00 95.12 93 PRO A O 1
ATOM 781 N N . GLN A 1 94 ? 4.204 -10.660 -14.552 1.00 94.56 94 GLN A N 1
ATOM 782 C CA . GLN A 1 94 ? 3.343 -11.336 -13.573 1.00 94.56 94 GLN A CA 1
ATOM 783 C C . GLN A 1 94 ? 3.025 -10.425 -12.383 1.00 94.56 94 GLN A C 1
ATOM 785 O O . GLN A 1 94 ? 1.876 -10.372 -11.950 1.00 94.56 94 GLN A O 1
ATOM 790 N N . ILE A 1 95 ? 4.026 -9.6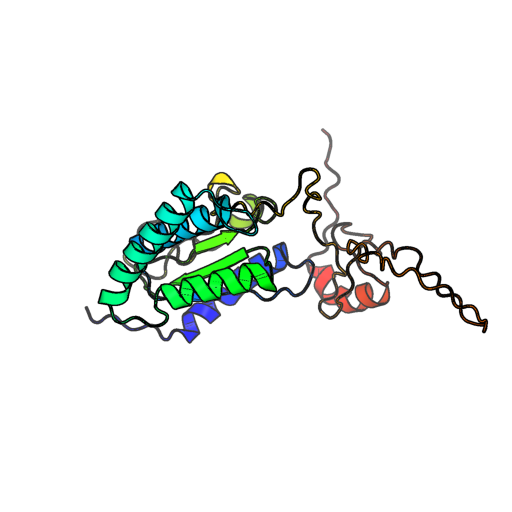92 -11.883 1.00 95.31 95 ILE A N 1
ATOM 791 C CA . ILE A 1 95 ? 3.860 -8.707 -10.804 1.00 95.31 95 ILE A CA 1
ATOM 792 C C . ILE A 1 95 ? 2.868 -7.617 -11.230 1.00 95.31 95 ILE A C 1
ATOM 794 O O . ILE A 1 95 ? 1.930 -7.319 -10.495 1.00 95.31 95 ILE A O 1
ATOM 798 N N . ASP A 1 96 ? 3.044 -7.051 -12.425 1.00 96.44 96 ASP A N 1
ATOM 799 C CA . ASP A 1 96 ? 2.182 -6.002 -12.971 1.00 96.44 96 ASP A CA 1
ATOM 800 C C . ASP A 1 96 ? 0.740 -6.488 -13.193 1.00 96.44 96 ASP A C 1
ATOM 802 O O . ASP A 1 96 ? -0.208 -5.822 -12.771 1.00 96.44 96 ASP A O 1
ATOM 806 N N . LEU A 1 97 ? 0.556 -7.678 -13.775 1.00 95.56 97 LEU A N 1
ATOM 807 C CA . LEU A 1 97 ? -0.771 -8.276 -13.949 1.00 95.56 97 LEU A CA 1
ATOM 808 C C . LEU A 1 97 ? -1.469 -8.522 -12.608 1.00 95.56 97 LEU A C 1
ATOM 810 O O . LEU A 1 97 ? -2.622 -8.121 -12.446 1.00 95.56 97 LEU A O 1
ATOM 814 N N . ALA A 1 98 ? -0.774 -9.128 -11.640 1.00 96.06 98 ALA A N 1
ATOM 815 C CA . ALA A 1 98 ? -1.323 -9.382 -10.310 1.00 96.06 98 ALA A CA 1
ATOM 816 C C . ALA A 1 98 ? -1.710 -8.075 -9.608 1.00 96.06 98 ALA A C 1
ATOM 818 O O . ALA A 1 98 ? -2.823 -7.943 -9.101 1.00 96.06 98 ALA A O 1
ATOM 819 N N . PHE A 1 99 ? -0.828 -7.076 -9.643 1.00 96.25 99 PHE A N 1
ATOM 820 C CA . PHE A 1 99 ? -1.074 -5.762 -9.059 1.00 96.25 99 PHE A CA 1
ATOM 821 C C . PHE A 1 99 ? -2.327 -5.097 -9.645 1.00 96.25 99 PHE A C 1
ATOM 823 O O . PHE A 1 99 ? -3.204 -4.642 -8.904 1.00 96.25 99 PHE A O 1
ATOM 830 N N . ARG A 1 100 ? -2.462 -5.077 -10.977 1.00 94.38 100 ARG A N 1
ATOM 831 C CA . ARG A 1 100 ? -3.639 -4.500 -11.642 1.00 94.38 100 ARG A CA 1
ATOM 832 C C . ARG A 1 100 ? -4.918 -5.281 -11.344 1.00 94.38 100 ARG A C 1
ATOM 834 O O . ARG A 1 100 ? -5.949 -4.645 -11.128 1.00 94.38 100 ARG A O 1
ATOM 841 N N . ALA A 1 101 ? -4.858 -6.614 -11.309 1.00 93.81 101 ALA A N 1
ATOM 842 C CA . ALA A 1 101 ? -6.000 -7.462 -10.968 1.00 93.81 101 ALA A CA 1
ATOM 843 C C . ALA A 1 101 ? -6.499 -7.175 -9.543 1.00 93.81 101 ALA A C 1
ATOM 845 O O . ALA A 1 101 ? -7.676 -6.865 -9.355 1.00 93.81 101 ALA A O 1
ATOM 846 N N . ILE A 1 102 ? -5.587 -7.131 -8.563 1.00 92.44 102 ILE A N 1
ATOM 847 C CA . ILE A 1 102 ? -5.899 -6.782 -7.167 1.00 92.44 102 ILE A CA 1
ATOM 848 C C . ILE A 1 102 ? -6.572 -5.405 -7.090 1.00 92.44 102 ILE A C 1
ATOM 850 O O . ILE A 1 102 ? -7.633 -5.254 -6.480 1.00 92.44 102 ILE A O 1
ATOM 854 N N . LEU A 1 103 ? -6.001 -4.387 -7.744 1.00 90.62 103 LEU A N 1
ATOM 855 C CA . LEU A 1 103 ? -6.588 -3.045 -7.745 1.00 90.62 103 LEU A CA 1
ATOM 856 C C . LEU A 1 103 ? -7.969 -2.994 -8.409 1.00 90.62 103 LEU A C 1
ATOM 858 O O . LEU A 1 103 ? -8.827 -2.216 -7.983 1.00 90.62 103 LEU A O 1
ATOM 862 N N . TYR A 1 104 ? -8.184 -3.767 -9.473 1.00 87.44 104 TYR A N 1
ATOM 863 C CA . TYR A 1 104 ? -9.434 -3.750 -10.222 1.00 87.44 104 TYR A CA 1
ATOM 864 C C . TYR A 1 104 ? -10.569 -4.459 -9.478 1.00 87.44 104 TYR A C 1
ATOM 866 O O . TYR A 1 104 ? -11.662 -3.888 -9.363 1.00 87.44 104 TYR A O 1
ATOM 874 N N . GLU A 1 105 ? -10.292 -5.663 -8.976 1.00 87.12 105 GLU A N 1
ATOM 875 C CA . GLU A 1 105 ? -11.262 -6.570 -8.360 1.00 87.12 105 GLU A CA 1
ATOM 876 C C . GLU A 1 105 ? -11.497 -6.235 -6.889 1.00 87.12 105 GLU A C 1
ATOM 878 O O . GLU A 1 105 ? -12.632 -5.992 -6.479 1.00 87.12 105 GLU A O 1
ATOM 883 N N . LYS A 1 106 ? -10.417 -6.173 -6.106 1.00 86.00 106 LYS A N 1
ATOM 884 C CA . LYS A 1 106 ? -10.464 -6.073 -4.641 1.00 86.00 106 LYS A CA 1
ATOM 885 C C . LYS A 1 106 ? -10.483 -4.627 -4.165 1.00 86.00 106 LYS A C 1
ATOM 887 O O . LYS A 1 106 ? -11.139 -4.302 -3.185 1.00 86.00 106 LYS A O 1
ATOM 892 N N . LYS A 1 107 ? -9.826 -3.736 -4.918 1.00 85.31 107 LYS A N 1
ATOM 893 C CA . LYS A 1 107 ? -9.730 -2.293 -4.639 1.00 85.31 107 LYS A CA 1
ATOM 894 C C . LYS A 1 107 ? -9.279 -1.979 -3.194 1.00 85.31 107 LYS A C 1
ATOM 896 O O . LYS A 1 107 ? -9.932 -1.155 -2.541 1.00 85.31 107 LYS A O 1
ATOM 901 N N . PRO A 1 108 ? -8.185 -2.596 -2.715 1.00 87.81 108 PRO A N 1
ATOM 902 C CA . PRO A 1 108 ? -7.784 -2.497 -1.317 1.00 87.81 108 PRO A CA 1
ATOM 903 C C . PRO A 1 108 ? -7.352 -1.073 -0.927 1.00 87.81 108 PRO A C 1
ATOM 905 O O . PRO A 1 108 ? -7.005 -0.263 -1.800 1.00 87.81 108 PRO A O 1
ATOM 908 N N . PRO A 1 109 ? -7.322 -0.747 0.377 1.00 86.56 109 PRO A N 1
ATOM 909 C CA . PRO A 1 109 ? -6.771 0.519 0.860 1.00 86.56 109 PRO A CA 1
ATOM 910 C C . PRO A 1 109 ? -5.274 0.658 0.540 1.00 86.56 109 PRO A C 1
ATOM 912 O O . PRO A 1 109 ? -4.809 1.741 0.168 1.00 86.56 109 PRO A O 1
ATOM 915 N N . PHE A 1 110 ? -4.527 -0.446 0.594 1.00 90.75 110 PHE A N 1
ATOM 916 C CA . PHE A 1 110 ? -3.111 -0.501 0.246 1.00 90.75 110 PHE A CA 1
ATOM 917 C C . PHE A 1 110 ? -2.706 -1.883 -0.290 1.00 90.75 110 PHE A C 1
ATOM 919 O O . PHE A 1 110 ? -3.425 -2.866 -0.125 1.00 90.75 110 PHE A O 1
ATOM 926 N N . ILE A 1 111 ? -1.550 -1.950 -0.950 1.00 92.81 111 ILE A N 1
ATOM 927 C CA . ILE A 1 111 ? -0.892 -3.190 -1.392 1.00 92.81 111 ILE A CA 1
ATOM 928 C C . ILE A 1 111 ? 0.559 -3.143 -0.915 1.00 92.81 111 ILE A C 1
ATOM 930 O O . ILE A 1 111 ? 1.181 -2.082 -0.965 1.00 92.81 111 ILE A O 1
ATOM 934 N N . VAL A 1 112 ? 1.116 -4.273 -0.484 1.00 92.75 112 VAL A N 1
ATOM 935 C CA . VAL A 1 112 ? 2.525 -4.367 -0.079 1.00 92.75 112 VAL A CA 1
ATOM 936 C C . VAL A 1 112 ? 3.336 -5.068 -1.165 1.00 92.75 112 VAL A C 1
ATOM 938 O O . VAL A 1 112 ? 3.058 -6.212 -1.522 1.00 92.75 112 VAL A O 1
ATOM 941 N N . LEU A 1 113 ? 4.369 -4.395 -1.674 1.00 93.19 113 LEU A N 1
ATOM 942 C CA . LEU A 1 113 ? 5.440 -5.030 -2.439 1.00 93.19 113 LEU A CA 1
ATOM 943 C C . LEU A 1 113 ? 6.525 -5.474 -1.462 1.00 93.19 113 LEU A C 1
ATOM 945 O O . LEU A 1 113 ? 7.270 -4.645 -0.939 1.00 93.19 113 LEU A O 1
ATOM 949 N N . PHE A 1 114 ? 6.598 -6.774 -1.201 1.00 90.69 114 PHE A N 1
ATOM 950 C CA . PHE A 1 114 ? 7.527 -7.338 -0.232 1.00 90.69 114 PHE A CA 1
ATOM 951 C C . PHE A 1 114 ? 8.777 -7.885 -0.921 1.00 90.69 114 PHE A C 1
ATOM 953 O O . PHE A 1 114 ? 8.684 -8.855 -1.675 1.00 90.69 114 PHE A O 1
ATOM 960 N N . SER A 1 115 ? 9.945 -7.298 -0.643 1.00 87.31 115 SER A N 1
ATOM 961 C CA . SER A 1 115 ? 11.226 -7.848 -1.099 1.00 87.31 115 SER A CA 1
ATOM 962 C C . SER A 1 115 ? 11.903 -8.627 0.019 1.00 87.31 115 SER A C 1
ATOM 964 O O . SER A 1 115 ? 12.156 -8.088 1.092 1.00 87.31 115 SER A O 1
ATOM 966 N N . HIS A 1 116 ? 12.253 -9.886 -0.245 1.00 80.69 116 HIS A N 1
ATOM 967 C CA . HIS A 1 116 ? 12.996 -10.717 0.712 1.00 80.69 116 HIS A CA 1
ATOM 968 C C . HIS A 1 116 ? 14.522 -10.517 0.641 1.00 80.69 116 HIS A C 1
ATOM 970 O O . HIS A 1 116 ? 15.274 -11.199 1.337 1.00 80.69 116 HIS A O 1
ATOM 976 N N . GLN A 1 117 ? 15.004 -9.617 -0.222 1.00 80.44 117 GLN A N 1
ATOM 977 C CA . GLN A 1 117 ? 16.424 -9.289 -0.322 1.00 80.44 117 GLN A CA 1
ATOM 978 C C . GLN A 1 117 ? 16.836 -8.391 0.849 1.00 80.44 117 GLN A C 1
ATOM 980 O O . GLN A 1 117 ? 16.290 -7.306 1.018 1.00 80.44 117 GLN A O 1
ATOM 985 N N . THR A 1 118 ? 17.860 -8.791 1.604 1.00 73.75 118 THR A N 1
ATOM 986 C CA . THR A 1 118 ? 18.378 -8.041 2.771 1.00 73.75 118 THR A CA 1
ATOM 987 C C . THR A 1 118 ? 18.967 -6.672 2.422 1.00 73.75 118 THR A C 1
ATOM 989 O O . THR A 1 118 ? 19.146 -5.828 3.294 1.00 73.75 118 THR A O 1
ATOM 992 N N . THR A 1 119 ? 19.291 -6.456 1.146 1.00 76.94 119 THR A N 1
ATOM 993 C CA . THR A 1 119 ? 19.809 -5.193 0.595 1.00 76.94 119 THR A CA 1
ATOM 994 C C . THR A 1 119 ? 18.715 -4.315 -0.018 1.00 76.94 119 THR A C 1
ATOM 996 O O . THR A 1 119 ? 19.004 -3.252 -0.572 1.00 76.94 119 THR A O 1
ATOM 999 N N . SER A 1 120 ? 17.463 -4.768 0.037 1.00 84.75 120 SER A N 1
ATOM 1000 C CA . SER A 1 120 ? 16.294 -4.058 -0.463 1.00 84.75 120 SER A CA 1
ATOM 1001 C C . SER A 1 120 ? 15.370 -3.671 0.689 1.00 84.75 120 SER A C 1
ATOM 1003 O O . SER A 1 120 ? 15.653 -3.937 1.853 1.00 84.75 120 SER A O 1
ATOM 1005 N N . TYR A 1 121 ? 14.266 -3.024 0.345 1.00 86.62 121 TYR A N 1
ATOM 1006 C CA . TYR A 1 121 ? 13.193 -2.686 1.267 1.00 86.62 121 TYR A CA 1
ATOM 1007 C C . TYR A 1 121 ? 11.857 -3.110 0.655 1.00 86.62 121 TYR A C 1
ATOM 1009 O O . TYR A 1 121 ? 11.738 -3.320 -0.555 1.00 86.62 121 TYR A O 1
ATOM 1017 N N . SER A 1 122 ? 10.844 -3.215 1.503 1.00 88.62 122 SER A N 1
ATOM 1018 C CA . SER A 1 122 ? 9.464 -3.458 1.102 1.00 88.62 122 SER A CA 1
ATOM 1019 C C . SER A 1 122 ? 8.681 -2.155 1.093 1.00 88.62 122 SER A C 1
ATOM 1021 O O . SER A 1 122 ? 8.869 -1.296 1.958 1.00 88.62 122 SER A O 1
ATOM 1023 N N . GLN A 1 123 ? 7.802 -1.999 0.110 1.00 92.06 123 GLN A N 1
ATOM 1024 C CA . GLN A 1 123 ? 7.069 -0.761 -0.122 1.00 92.06 123 GLN A CA 1
ATOM 1025 C C . GLN A 1 123 ? 5.573 -0.969 0.094 1.00 92.06 123 GLN A C 1
ATOM 1027 O O . GLN A 1 123 ? 4.959 -1.836 -0.527 1.00 92.06 123 GLN A O 1
ATOM 1032 N N . ILE A 1 124 ? 4.973 -0.119 0.927 1.00 92.62 124 ILE A N 1
ATOM 1033 C CA . ILE A 1 124 ? 3.518 -0.009 1.046 1.00 92.62 124 ILE A CA 1
ATOM 1034 C C . ILE A 1 124 ? 3.030 0.982 -0.013 1.00 92.62 124 ILE A C 1
ATOM 1036 O O . ILE A 1 124 ? 3.557 2.092 -0.114 1.00 92.62 124 ILE A O 1
ATOM 1040 N N . LEU A 1 125 ? 2.044 0.576 -0.809 1.00 94.94 125 LEU A N 1
ATOM 1041 C CA . LEU A 1 125 ? 1.430 1.360 -1.876 1.00 94.94 125 LEU A CA 1
ATOM 1042 C C . LEU A 1 125 ? -0.011 1.700 -1.490 1.00 94.94 125 LEU A C 1
ATOM 1044 O O . LEU A 1 125 ? -0.911 0.873 -1.639 1.00 94.94 125 LEU A O 1
ATOM 1048 N N . PHE A 1 126 ? -0.244 2.920 -1.013 1.00 93.44 126 PHE A N 1
ATOM 1049 C CA . PHE A 1 126 ? -1.577 3.381 -0.625 1.00 93.44 126 PHE A CA 1
ATOM 1050 C C . PHE A 1 126 ? -2.383 3.795 -1.855 1.00 93.44 126 PHE A C 1
ATOM 1052 O O . PHE A 1 126 ? -1.913 4.559 -2.705 1.00 93.44 126 PHE A O 1
ATOM 1059 N N . THR A 1 127 ? -3.627 3.331 -1.968 1.00 91.69 127 THR A N 1
ATOM 1060 C CA . THR A 1 127 ? -4.461 3.648 -3.139 1.00 91.69 127 THR A CA 1
ATOM 1061 C C . THR A 1 127 ? -5.012 5.076 -3.101 1.00 91.69 127 THR A C 1
ATOM 1063 O O . THR A 1 127 ? -5.275 5.663 -4.158 1.00 91.69 127 THR A O 1
ATOM 1066 N N . HIS A 1 128 ? -5.119 5.670 -1.906 1.00 89.31 128 HIS A N 1
ATOM 1067 C CA . HIS A 1 128 ? -5.628 7.021 -1.676 1.00 89.31 128 HIS A CA 1
ATOM 1068 C C . HIS A 1 128 ? -4.969 7.677 -0.442 1.00 89.31 128 HIS A C 1
ATOM 1070 O O . HIS A 1 128 ? -4.667 6.964 0.513 1.00 89.31 128 HIS A O 1
ATOM 1076 N N . PRO A 1 129 ? -4.796 9.017 -0.403 1.00 90.06 129 PRO A N 1
ATOM 1077 C CA . PRO A 1 129 ? -4.217 9.708 0.753 1.00 90.06 129 PRO A CA 1
ATOM 1078 C C . PRO A 1 129 ? -4.940 9.485 2.084 1.00 90.06 129 PRO A C 1
ATOM 1080 O O . PRO A 1 129 ? -4.307 9.447 3.126 1.00 90.06 129 PRO A O 1
ATOM 1083 N N . SER A 1 130 ? -6.265 9.307 2.059 1.00 84.44 130 SER A N 1
ATOM 1084 C CA . SER A 1 130 ? -7.052 9.028 3.274 1.00 84.44 130 SER A CA 1
ATOM 1085 C C . SER A 1 130 ? -6.783 7.649 3.875 1.00 84.44 130 SER A C 1
ATOM 1087 O O . SER A 1 130 ? -7.280 7.356 4.954 1.00 84.44 130 SER A O 1
ATOM 1089 N N . TYR A 1 131 ? -6.080 6.781 3.146 1.00 86.19 131 TYR A N 1
ATOM 1090 C CA . TYR A 1 131 ? -5.609 5.501 3.654 1.00 86.19 131 TYR A CA 1
ATOM 1091 C C . TYR A 1 131 ? -4.1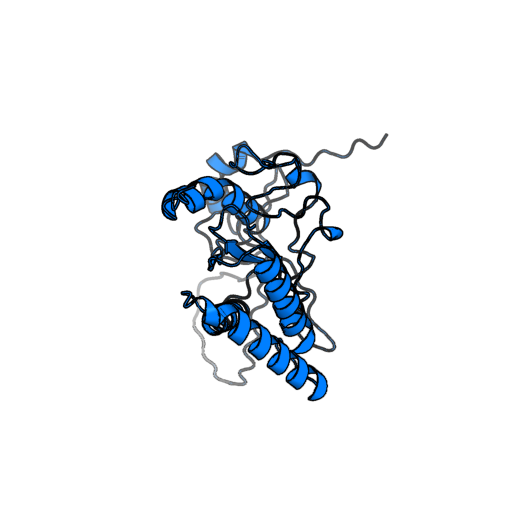81 5.601 4.175 1.00 86.19 131 TYR A C 1
ATOM 1093 O O . TYR A 1 131 ? -3.602 4.575 4.466 1.00 86.19 131 TYR A O 1
ATOM 1101 N N . VAL A 1 132 ? -3.582 6.787 4.275 1.00 87.25 132 VAL A N 1
ATOM 1102 C CA . VAL A 1 132 ? -2.297 6.939 4.957 1.00 87.25 132 VAL A CA 1
ATOM 1103 C C . VAL A 1 132 ? -2.585 7.187 6.440 1.00 87.25 132 VAL A C 1
ATOM 1105 O O . VAL A 1 132 ? -3.296 8.145 6.753 1.00 87.25 132 VAL A O 1
ATOM 1108 N N . PRO A 1 133 ? -2.083 6.341 7.353 1.00 84.00 133 PRO A N 1
ATOM 1109 C CA . PRO A 1 133 ? -2.170 6.588 8.788 1.00 84.00 133 PRO A CA 1
ATOM 1110 C C . PRO A 1 133 ? -1.532 7.915 9.224 1.00 84.00 133 PRO A C 1
ATOM 1112 O O . PRO A 1 133 ? -0.651 8.447 8.546 1.00 84.00 133 PRO A O 1
ATOM 1115 N N . SER A 1 134 ? -1.966 8.435 10.377 1.00 83.19 134 SER A N 1
ATOM 1116 C CA . SER A 1 134 ? -1.340 9.609 11.010 1.00 83.19 134 SER A CA 1
ATOM 1117 C C . SER A 1 134 ? 0.130 9.331 11.323 1.00 83.19 134 SER A C 1
ATOM 1119 O O . SER A 1 134 ? 0.467 8.213 11.688 1.00 83.19 134 SER A O 1
ATOM 1121 N N . GLU A 1 135 ? 1.003 10.332 11.233 1.00 84.50 135 GLU A N 1
ATOM 1122 C CA . GLU A 1 135 ? 2.430 10.162 11.544 1.00 84.50 135 GLU A CA 1
ATOM 1123 C C . GLU A 1 135 ? 2.690 9.724 12.995 1.00 84.50 135 GLU A C 1
ATOM 1125 O O . GLU A 1 135 ? 3.613 8.955 13.258 1.00 84.50 135 GLU A O 1
ATOM 1130 N N . GLU A 1 136 ? 1.817 10.138 13.917 1.00 80.50 136 GLU A N 1
ATOM 1131 C CA . GLU A 1 136 ? 1.917 9.875 15.358 1.00 80.50 136 GLU A CA 1
ATOM 1132 C C . GLU A 1 136 ? 1.939 8.379 15.695 1.00 80.50 136 GLU A C 1
ATOM 1134 O O . GLU A 1 136 ? 2.545 7.968 16.681 1.00 80.50 136 GLU A O 1
ATOM 1139 N N . ILE A 1 137 ? 1.315 7.546 14.862 1.00 77.25 137 ILE A N 1
ATOM 1140 C CA . ILE A 1 137 ? 1.208 6.106 15.120 1.00 77.25 137 ILE A CA 1
ATOM 1141 C C . ILE A 1 137 ? 2.502 5.352 14.820 1.00 77.25 137 ILE A C 1
ATOM 1143 O O . ILE A 1 137 ? 2.675 4.228 15.276 1.00 77.25 137 ILE A O 1
ATOM 1147 N N . TYR A 1 138 ? 3.413 5.954 14.052 1.00 74.12 138 TYR A N 1
ATOM 1148 C CA . TYR A 1 138 ? 4.656 5.310 13.643 1.00 74.12 138 TYR A CA 1
ATOM 1149 C C . TYR A 1 138 ? 5.802 5.516 14.632 1.00 74.12 138 TYR A C 1
ATOM 1151 O O . TYR A 1 138 ? 6.891 4.992 14.396 1.00 74.12 138 TYR A O 1
ATOM 1159 N N . PHE A 1 139 ? 5.588 6.263 15.718 1.00 71.94 139 PHE A N 1
ATOM 1160 C CA . PHE A 1 139 ? 6.620 6.492 16.729 1.00 71.94 139 PHE A CA 1
ATOM 1161 C C . PHE A 1 139 ? 7.060 5.185 17.404 1.00 71.94 139 PHE A C 1
ATOM 1163 O O . PHE A 1 139 ? 8.252 4.964 17.600 1.00 71.94 139 PHE A O 1
ATOM 1170 N N . ASP A 1 140 ? 6.111 4.282 17.659 1.00 70.12 140 ASP A N 1
ATOM 1171 C CA . ASP A 1 140 ? 6.363 3.008 18.341 1.00 70.12 140 ASP A CA 1
ATOM 1172 C C . ASP A 1 140 ? 6.800 1.879 17.391 1.00 70.12 140 ASP A C 1
ATOM 1174 O O . ASP A 1 140 ? 7.118 0.773 17.831 1.00 70.12 140 ASP A O 1
ATOM 1178 N N . PHE A 1 141 ? 6.811 2.123 16.076 1.00 69.81 141 PHE A N 1
ATOM 1179 C CA . PHE A 1 141 ? 7.163 1.094 15.100 1.00 69.81 141 PHE A CA 1
ATOM 1180 C C . PHE A 1 141 ? 8.678 0.892 15.052 1.00 69.81 141 PHE A C 1
ATOM 1182 O O . PHE A 1 141 ? 9.406 1.884 14.909 1.00 69.81 141 PHE A O 1
ATOM 1189 N N . PRO A 1 142 ? 9.163 -0.366 15.069 1.00 67.50 142 PRO A N 1
ATOM 1190 C CA . PRO A 1 142 ? 10.589 -0.651 15.033 1.00 67.50 142 PRO A CA 1
ATOM 1191 C C . PRO A 1 142 ? 11.226 0.015 13.813 1.00 67.50 142 PRO A C 1
ATOM 1193 O O . PRO A 1 142 ? 10.738 -0.094 12.686 1.00 67.50 142 PRO A O 1
ATOM 1196 N N . SER A 1 143 ? 12.290 0.771 14.053 1.00 68.88 143 SER A N 1
ATOM 1197 C CA . SER A 1 143 ? 13.185 1.274 13.018 1.00 68.88 143 SER A CA 1
ATOM 1198 C C . SER A 1 143 ? 14.401 0.359 12.927 1.00 68.88 143 SER A C 1
ATOM 1200 O O . SER A 1 143 ? 14.803 -0.274 13.905 1.00 68.88 143 SER A O 1
ATOM 1202 N N . GLY A 1 144 ? 14.979 0.269 11.734 1.00 65.06 144 GLY A N 1
ATOM 1203 C CA . GLY A 1 144 ? 16.174 -0.527 11.505 1.00 65.06 144 GLY A CA 1
ATOM 1204 C C . GLY A 1 144 ? 15.927 -1.843 10.772 1.00 65.06 144 GLY A C 1
ATOM 1205 O O . GLY A 1 144 ? 14.808 -2.275 10.482 1.00 65.06 144 GLY A O 1
ATOM 1206 N N . CYS A 1 145 ? 17.042 -2.473 10.433 1.00 66.00 145 CYS A N 1
ATOM 1207 C CA . CYS A 1 145 ? 17.111 -3.698 9.663 1.00 66.00 145 CYS A CA 1
ATOM 1208 C C . CYS A 1 145 ? 17.925 -4.723 10.478 1.00 66.00 145 CYS A C 1
ATOM 1210 O O . CYS A 1 145 ? 18.841 -4.331 11.200 1.00 66.00 145 CYS A O 1
ATOM 1212 N N . PRO A 1 146 ? 17.675 -6.039 10.354 1.00 63.28 146 PRO A N 1
ATOM 1213 C CA . PRO A 1 146 ? 18.428 -7.055 11.099 1.00 63.28 146 PRO A CA 1
ATOM 1214 C C . PRO A 1 146 ? 19.888 -7.223 10.628 1.00 63.28 146 PRO A C 1
ATOM 1216 O O . PRO A 1 146 ? 20.598 -8.098 11.121 1.00 63.28 146 PRO A O 1
ATOM 1219 N N . ASN A 1 147 ? 20.350 -6.438 9.650 1.00 63.53 147 ASN A N 1
ATOM 1220 C CA . ASN A 1 147 ? 21.722 -6.492 9.157 1.00 63.53 147 ASN A CA 1
ATOM 1221 C C . ASN A 1 147 ? 22.649 -5.724 10.122 1.00 63.53 147 ASN A C 1
ATOM 1223 O O . ASN A 1 147 ? 22.496 -4.511 10.261 1.00 63.53 147 ASN A O 1
ATOM 1227 N N . PRO A 1 148 ? 23.654 -6.375 10.730 1.00 61.28 148 PRO A N 1
ATOM 1228 C CA . PRO A 1 148 ? 24.574 -5.738 11.678 1.00 61.28 148 PRO A CA 1
ATOM 1229 C C . PRO A 1 148 ? 25.458 -4.638 11.064 1.00 61.28 148 PRO A C 1
ATOM 1231 O O . PRO A 1 148 ? 26.143 -3.933 11.796 1.00 61.28 148 PRO A O 1
ATOM 1234 N N . CYS A 1 149 ? 25.462 -4.486 9.736 1.00 61.66 149 CYS A N 1
ATOM 1235 C CA . CYS A 1 149 ? 26.173 -3.419 9.027 1.00 61.66 149 CYS A CA 1
ATOM 1236 C C . CYS A 1 149 ? 25.240 -2.313 8.494 1.00 61.66 149 CYS A C 1
ATOM 1238 O O . CYS A 1 149 ? 25.656 -1.532 7.639 1.00 61.66 149 CYS A O 1
ATOM 1240 N N . CYS A 1 150 ? 23.971 -2.278 8.917 1.00 64.25 150 CYS A N 1
ATOM 1241 C CA . CYS A 1 150 ? 23.036 -1.223 8.530 1.00 64.25 150 CYS A CA 1
ATOM 1242 C C . CYS A 1 150 ? 23.353 0.100 9.234 1.00 64.25 150 CYS A C 1
ATOM 1244 O O . CYS A 1 150 ? 23.525 0.129 10.447 1.00 64.25 150 CYS A O 1
ATOM 1246 N N . ASN A 1 151 ? 23.345 1.190 8.465 1.00 63.69 151 ASN A N 1
ATOM 1247 C CA . ASN A 1 151 ? 23.208 2.544 9.002 1.00 63.69 151 ASN A CA 1
ATOM 1248 C C . ASN A 1 151 ? 21.725 2.821 9.330 1.00 63.69 151 ASN A C 1
ATOM 1250 O O . ASN A 1 151 ? 20.847 2.092 8.857 1.00 63.69 151 ASN A O 1
ATOM 1254 N N . ASP A 1 152 ? 21.456 3.898 10.072 1.00 57.12 152 ASP A N 1
ATOM 1255 C CA . ASP A 1 152 ? 20.138 4.265 10.632 1.00 57.12 152 ASP A CA 1
ATOM 1256 C C . ASP A 1 152 ? 18.979 4.389 9.609 1.00 57.12 152 ASP A C 1
ATOM 1258 O O . ASP A 1 152 ? 17.814 4.414 9.995 1.00 57.12 152 ASP A O 1
ATOM 1262 N N . ASP A 1 153 ? 19.270 4.400 8.302 1.00 62.31 153 ASP A N 1
ATOM 1263 C CA . ASP A 1 153 ? 18.293 4.543 7.208 1.00 62.31 153 ASP A CA 1
ATOM 1264 C C . ASP A 1 153 ? 17.785 3.219 6.608 1.00 62.31 153 ASP A C 1
ATOM 1266 O O . ASP A 1 153 ? 17.130 3.215 5.556 1.00 62.31 153 ASP A O 1
ATOM 1270 N N . CYS A 1 154 ? 18.130 2.068 7.187 1.00 67.81 154 CYS A N 1
ATOM 1271 C CA . CYS A 1 154 ? 17.672 0.801 6.636 1.00 67.81 154 CYS A CA 1
ATOM 1272 C C . CYS A 1 154 ? 16.418 0.296 7.339 1.00 67.81 154 CYS A C 1
ATOM 1274 O O . CYS A 1 154 ? 16.458 -0.079 8.505 1.00 67.81 154 CYS A O 1
ATOM 1276 N N . GLU A 1 155 ? 15.319 0.220 6.598 1.00 73.31 155 GLU A N 1
ATOM 1277 C CA . GLU A 1 155 ? 14.063 -0.356 7.061 1.00 73.31 155 GLU A CA 1
ATOM 1278 C C . GLU A 1 155 ? 13.659 -1.511 6.142 1.00 73.31 155 GLU A C 1
ATOM 1280 O O . GLU A 1 155 ? 13.704 -1.399 4.915 1.00 73.31 155 GLU A O 1
ATOM 1285 N N . MET A 1 156 ? 13.237 -2.629 6.736 1.00 74.56 156 MET A N 1
ATOM 1286 C CA . MET A 1 156 ? 12.738 -3.788 5.987 1.00 74.56 156 MET A CA 1
ATOM 1287 C C . MET A 1 156 ? 11.408 -3.484 5.279 1.00 74.56 156 MET A C 1
ATOM 1289 O O . MET A 1 156 ? 11.171 -3.967 4.171 1.00 74.56 156 MET A O 1
ATOM 1293 N N . ILE A 1 157 ? 10.568 -2.645 5.891 1.00 80.69 157 ILE A N 1
ATOM 1294 C CA . ILE A 1 157 ? 9.382 -2.031 5.288 1.00 80.69 157 ILE A CA 1
ATOM 1295 C C . ILE A 1 157 ? 9.510 -0.522 5.476 1.00 80.69 157 ILE A C 1
ATOM 1297 O O . ILE A 1 157 ? 9.683 -0.065 6.602 1.00 80.69 157 ILE A O 1
ATOM 1301 N N . ARG A 1 158 ? 9.374 0.252 4.396 1.00 84.44 158 ARG A N 1
ATOM 1302 C CA . ARG A 1 158 ? 9.295 1.714 4.492 1.00 84.44 158 ARG A CA 1
ATOM 1303 C C . ARG A 1 158 ? 7.918 2.131 4.993 1.00 84.44 158 ARG A C 1
ATOM 1305 O O . ARG A 1 158 ? 6.961 2.184 4.213 1.00 84.44 158 ARG A O 1
ATOM 1312 N N . PHE A 1 159 ? 7.828 2.435 6.283 1.00 84.94 159 PHE A N 1
ATOM 1313 C CA . PHE A 1 159 ? 6.632 3.034 6.867 1.00 84.94 159 PHE A CA 1
ATOM 1314 C C . PHE A 1 159 ? 6.610 4.545 6.597 1.00 84.94 159 PHE A C 1
ATOM 1316 O O . PHE A 1 159 ? 7.654 5.199 6.640 1.00 84.94 159 PHE A O 1
ATOM 1323 N N . PRO A 1 160 ? 5.439 5.145 6.329 1.00 86.75 160 PRO A N 1
ATOM 1324 C CA . PRO A 1 160 ? 5.330 6.576 6.070 1.00 86.75 160 PRO A CA 1
ATOM 1325 C C . PRO A 1 160 ? 5.394 7.387 7.376 1.00 86.75 160 PRO A C 1
ATOM 1327 O O . PRO A 1 160 ? 4.426 8.024 7.778 1.00 86.75 160 PRO A O 1
ATOM 1330 N N . ARG A 1 161 ? 6.557 7.395 8.041 1.00 85.06 161 ARG A N 1
ATOM 1331 C CA . ARG A 1 161 ? 6.765 8.080 9.334 1.00 85.06 161 ARG A CA 1
ATOM 1332 C C . ARG A 1 161 ? 6.556 9.595 9.285 1.00 85.06 161 ARG A C 1
ATOM 1334 O O . ARG A 1 161 ? 6.341 10.202 10.319 1.00 85.06 161 ARG A O 1
ATOM 1341 N N . ARG A 1 162 ? 6.621 10.198 8.093 1.00 86.56 162 ARG A N 1
ATOM 1342 C CA . ARG A 1 162 ? 6.312 11.621 7.831 1.00 86.56 162 ARG A CA 1
ATOM 1343 C C . ARG A 1 162 ? 4.882 11.810 7.306 1.00 86.56 162 ARG A C 1
ATOM 1345 O O . ARG A 1 162 ? 4.624 12.662 6.456 1.00 86.56 162 ARG A O 1
ATOM 1352 N N . GLY A 1 163 ? 3.989 10.895 7.679 1.00 87.81 163 GLY A N 1
ATOM 1353 C CA . GLY A 1 163 ? 2.613 10.840 7.208 1.00 87.81 163 GLY A CA 1
ATOM 1354 C C . GLY A 1 163 ? 2.512 10.818 5.682 1.00 87.81 163 GLY A C 1
ATOM 1355 O O . GLY A 1 163 ? 3.246 10.117 4.983 1.00 87.81 163 GLY A O 1
ATOM 1356 N N . ILE A 1 164 ? 1.592 11.623 5.154 1.00 89.62 164 ILE A N 1
ATOM 1357 C CA . ILE A 1 164 ? 1.285 11.699 3.720 1.00 89.62 164 ILE A CA 1
ATOM 1358 C C . ILE A 1 164 ? 2.495 12.059 2.847 1.00 89.62 164 ILE A C 1
ATOM 1360 O O . ILE A 1 164 ? 2.579 11.589 1.714 1.00 89.62 164 ILE A O 1
ATOM 1364 N N . GLU A 1 165 ? 3.438 12.853 3.358 1.00 90.06 165 GLU A N 1
ATOM 1365 C CA . GLU A 1 165 ? 4.610 13.298 2.596 1.00 90.06 165 GLU A CA 1
ATOM 1366 C C . GLU A 1 165 ? 5.625 12.169 2.397 1.00 90.06 165 GLU A C 1
ATOM 1368 O O . GLU A 1 165 ? 6.271 12.082 1.354 1.00 90.06 165 GLU A O 1
ATOM 1373 N N . GLY A 1 166 ? 5.735 11.272 3.382 1.00 89.12 166 GLY A N 1
ATOM 1374 C CA . GLY A 1 166 ? 6.569 10.072 3.305 1.00 89.12 166 GLY A CA 1
ATOM 1375 C C . GLY A 1 166 ? 5.882 8.882 2.630 1.00 89.12 166 GLY A C 1
ATOM 1376 O O . GLY A 1 166 ? 6.522 7.858 2.393 1.00 89.12 166 GLY A O 1
ATOM 1377 N N . ALA A 1 167 ? 4.585 8.984 2.335 1.00 92.06 167 ALA A N 1
ATOM 1378 C CA . ALA A 1 167 ? 3.797 7.876 1.822 1.00 92.06 167 ALA A CA 1
ATOM 1379 C C . ALA A 1 167 ? 3.869 7.737 0.302 1.00 92.06 167 ALA A C 1
ATOM 1381 O O . ALA A 1 167 ? 3.744 8.690 -0.471 1.00 92.06 167 ALA A O 1
ATOM 1382 N N . VAL A 1 168 ? 3.959 6.489 -0.153 1.00 95.50 168 VAL A N 1
ATOM 1383 C CA . VAL A 1 168 ? 3.798 6.166 -1.566 1.00 95.50 168 VAL A CA 1
ATOM 1384 C C . VAL A 1 168 ? 2.316 6.011 -1.879 1.00 95.50 168 VAL A C 1
ATOM 1386 O O . VAL A 1 168 ? 1.706 4.971 -1.633 1.00 95.50 168 VAL A O 1
ATOM 1389 N N . VAL A 1 169 ? 1.737 7.073 -2.440 1.00 95.31 169 VAL A N 1
ATOM 1390 C CA . VAL A 1 169 ? 0.314 7.131 -2.789 1.00 95.31 169 VAL A CA 1
ATOM 1391 C C . VAL A 1 169 ? 0.112 7.039 -4.303 1.00 95.31 169 VAL A C 1
ATOM 1393 O O . VAL A 1 169 ? 0.519 7.917 -5.067 1.00 95.31 169 VAL A O 1
ATOM 1396 N N . LEU A 1 170 ? -0.599 6.003 -4.746 1.00 93.75 170 LEU A N 1
ATOM 1397 C CA . LEU A 1 170 ? -0.906 5.731 -6.157 1.00 93.75 170 LEU A CA 1
ATOM 1398 C C . LEU A 1 170 ? -1.863 6.762 -6.775 1.00 93.75 170 LEU A C 1
ATOM 1400 O O . LEU A 1 170 ? -1.930 6.905 -7.995 1.00 93.75 170 LEU A O 1
ATOM 1404 N N . SER A 1 171 ? -2.585 7.510 -5.934 1.00 86.31 171 SER A N 1
ATOM 1405 C CA . SER A 1 171 ? -3.504 8.583 -6.335 1.00 86.31 171 SER A CA 1
ATOM 1406 C C . SER A 1 171 ? -4.586 8.106 -7.310 1.00 86.31 171 SER A C 1
ATOM 1408 O O . SER A 1 171 ? -4.877 8.766 -8.314 1.00 86.31 171 SER A O 1
ATOM 1410 N N . ILE A 1 172 ? -5.190 6.949 -7.022 1.00 85.12 172 ILE A N 1
ATOM 1411 C CA . ILE A 1 172 ? -6.221 6.361 -7.874 1.00 85.12 172 ILE A CA 1
ATOM 1412 C C . ILE A 1 172 ? -7.477 7.232 -7.804 1.00 85.12 172 ILE A C 1
ATOM 1414 O O . ILE A 1 172 ? -8.261 7.186 -6.857 1.00 85.12 172 ILE A O 1
ATOM 1418 N N . LYS A 1 173 ? -7.698 8.034 -8.844 1.00 73.81 173 LYS A N 1
ATOM 1419 C CA . LYS A 1 173 ? -8.907 8.849 -8.963 1.00 73.81 173 LYS A CA 1
ATOM 1420 C C . LYS A 1 173 ? -10.072 7.969 -9.432 1.00 73.81 173 LYS A C 1
ATOM 1422 O O . LYS A 1 173 ? -10.245 7.782 -10.639 1.00 73.81 173 LYS A O 1
ATOM 1427 N N . ARG A 1 174 ? -10.890 7.450 -8.507 1.00 64.00 174 ARG A N 1
ATOM 1428 C CA . ARG A 1 174 ? -12.169 6.791 -8.850 1.00 64.00 174 ARG A CA 1
ATOM 1429 C C . ARG A 1 174 ? -13.071 7.805 -9.588 1.00 64.00 174 ARG A C 1
ATOM 1431 O O . ARG A 1 174 ? -13.228 8.936 -9.143 1.00 64.00 174 ARG A O 1
ATOM 1438 N N . GLY A 1 175 ? -13.532 7.444 -10.788 1.00 49.88 175 GLY A N 1
ATOM 1439 C CA . GLY A 1 175 ? -13.996 8.372 -11.832 1.00 49.88 175 GLY A CA 1
ATOM 1440 C C . GLY A 1 175 ? -15.285 9.175 -11.569 1.00 49.88 175 GLY A C 1
ATOM 1441 O O . GLY A 1 175 ? -16.131 8.778 -10.774 1.00 49.88 175 GLY A O 1
ATOM 1442 N N . GLY A 1 176 ? -15.423 10.287 -12.317 1.00 49.25 176 GLY A N 1
ATOM 1443 C CA . GLY A 1 176 ? -16.658 11.066 -12.547 1.00 49.25 176 GLY A CA 1
ATOM 1444 C C . GLY A 1 176 ? -16.514 12.600 -12.412 1.00 49.25 176 GLY A C 1
ATOM 1445 O O . GLY A 1 176 ? -15.793 13.059 -11.530 1.00 49.25 176 GLY A O 1
ATOM 1446 N N . ARG A 1 177 ? -17.244 13.402 -13.228 1.00 50.88 177 ARG A N 1
ATOM 1447 C CA . ARG A 1 177 ? -17.464 14.867 -13.003 1.00 50.88 177 ARG A CA 1
ATOM 1448 C C . ARG A 1 177 ? -18.144 15.150 -11.652 1.00 50.88 177 ARG A C 1
ATOM 1450 O O . ARG A 1 177 ? -18.001 16.238 -11.113 1.00 50.88 177 ARG A O 1
ATOM 1457 N N . CYS A 1 178 ? -18.812 14.139 -11.102 1.00 50.09 178 CYS A N 1
ATOM 1458 C CA . CYS A 1 178 ? -19.393 14.092 -9.762 1.00 50.09 178 CYS A CA 1
ATOM 1459 C C . CYS A 1 178 ? -18.798 12.917 -8.968 1.00 50.09 178 CYS A C 1
ATOM 1461 O O . CYS A 1 178 ? -19.543 12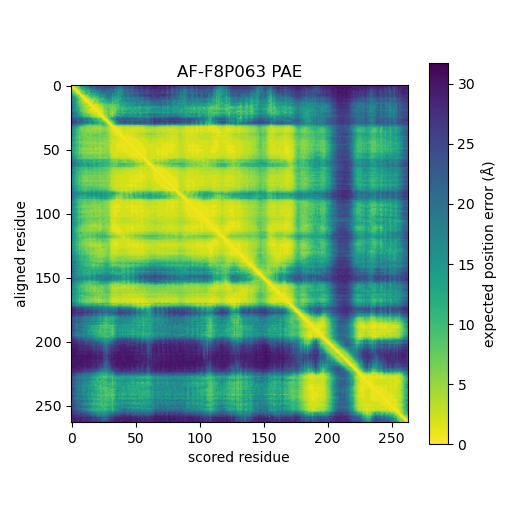.150 -8.364 1.00 50.09 178 CYS A O 1
ATOM 1463 N N . GLY A 1 179 ? -17.477 12.698 -9.052 1.00 55.12 179 GLY A N 1
ATOM 1464 C CA . GLY A 1 179 ? -16.812 11.589 -8.365 1.00 55.12 179 GLY A CA 1
ATOM 1465 C C . GLY A 1 179 ? -17.232 11.553 -6.897 1.00 55.12 179 GLY A C 1
ATOM 1466 O O . GLY A 1 179 ? -16.936 12.488 -6.151 1.00 55.12 179 GLY A O 1
ATOM 1467 N N . ARG A 1 180 ? -17.983 10.512 -6.505 1.00 56.75 180 ARG A N 1
ATOM 1468 C CA . ARG A 1 180 ? -18.433 10.328 -5.122 1.00 56.75 180 ARG A CA 1
ATOM 1469 C C . ARG A 1 180 ? -17.192 10.415 -4.237 1.00 56.75 180 ARG A C 1
ATOM 1471 O O . ARG A 1 180 ? -16.237 9.666 -4.456 1.00 56.75 180 ARG A O 1
ATOM 1478 N N . LYS A 1 181 ? -17.189 11.355 -3.281 1.00 61.16 181 LYS A N 1
ATOM 1479 C CA . LYS A 1 181 ? -16.136 11.438 -2.260 1.00 61.16 181 LYS A CA 1
ATOM 1480 C C . LYS A 1 181 ? -15.952 10.031 -1.696 1.00 61.16 181 LYS A C 1
ATOM 1482 O O . LYS A 1 181 ? -16.952 9.391 -1.370 1.00 61.16 181 LYS A O 1
ATOM 1487 N N . ILE A 1 182 ? -14.708 9.551 -1.630 1.00 60.31 182 ILE A N 1
ATOM 1488 C CA . ILE A 1 182 ? -14.390 8.301 -0.937 1.00 60.31 182 ILE A CA 1
ATOM 1489 C C . ILE A 1 182 ? -14.809 8.533 0.510 1.00 60.31 182 ILE A C 1
ATOM 1491 O O . ILE A 1 182 ? -14.124 9.222 1.262 1.00 60.31 182 ILE A O 1
ATOM 1495 N N . LYS A 1 183 ? -16.003 8.054 0.853 1.00 65.38 183 LYS A N 1
ATOM 1496 C CA . LYS A 1 183 ? -16.431 7.975 2.235 1.00 65.38 183 LYS A CA 1
ATOM 1497 C C . LYS A 1 183 ? -15.743 6.740 2.804 1.00 65.38 183 LYS A C 1
ATOM 1499 O O . LYS A 1 183 ? -15.759 5.703 2.131 1.00 65.38 183 LYS A O 1
ATOM 1504 N N . PRO A 1 184 ? -15.109 6.840 3.979 1.00 64.50 184 PRO A N 1
ATOM 1505 C CA . PRO A 1 184 ? -14.645 5.651 4.674 1.00 64.50 184 PRO A CA 1
ATOM 1506 C C . PRO A 1 184 ? -15.829 4.687 4.780 1.00 64.50 184 PRO A C 1
ATOM 1508 O O . PRO A 1 184 ? -16.950 5.103 5.088 1.00 64.50 184 PRO A O 1
ATOM 1511 N N . LYS A 1 185 ? -15.614 3.421 4.419 1.00 71.50 185 LYS A N 1
ATOM 1512 C CA . LYS A 1 185 ? -16.630 2.394 4.621 1.00 71.50 185 LYS A CA 1
ATOM 1513 C C . LYS A 1 185 ? -16.791 2.293 6.133 1.00 71.50 185 LYS A C 1
ATOM 1515 O O . LYS A 1 185 ? -15.815 2.064 6.824 1.00 71.50 185 LYS A O 1
ATOM 1520 N N . GLU A 1 186 ? -17.972 2.570 6.661 1.00 78.81 186 GLU A N 1
ATOM 1521 C CA . GLU A 1 186 ? -18.229 2.346 8.081 1.00 78.81 186 GLU A CA 1
ATOM 1522 C C . GLU A 1 186 ? -18.782 0.930 8.206 1.00 78.81 186 GLU A C 1
ATOM 1524 O O . GLU A 1 186 ? -19.718 0.579 7.482 1.00 78.8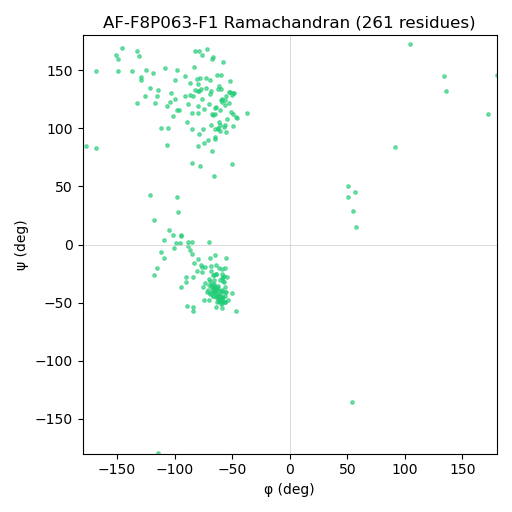1 186 GLU A O 1
ATOM 1529 N N . MET A 1 187 ? -18.202 0.108 9.075 1.00 78.75 187 MET A N 1
ATOM 1530 C CA . MET A 1 187 ? -18.661 -1.259 9.315 1.00 78.75 187 MET A CA 1
ATOM 1531 C C . MET A 1 187 ? -18.770 -1.559 10.802 1.00 78.75 187 MET A C 1
ATOM 1533 O O . MET A 1 187 ? -18.307 -0.796 11.651 1.00 78.75 187 MET A O 1
ATOM 1537 N N . CYS A 1 188 ? -19.443 -2.663 11.104 1.00 86.88 188 CYS A N 1
ATOM 1538 C CA . CYS A 1 188 ? -19.496 -3.211 12.446 1.00 86.88 188 CYS A CA 1
ATOM 1539 C C . CYS A 1 188 ? -18.087 -3.626 12.918 1.00 86.88 188 CYS A C 1
ATOM 1541 O O . CYS A 1 188 ? -17.373 -4.294 12.183 1.00 86.88 188 CYS A O 1
ATOM 1543 N N . ASN A 1 189 ? -17.714 -3.266 14.149 1.00 86.56 189 ASN A N 1
ATOM 1544 C CA . ASN A 1 189 ? -16.392 -3.530 14.730 1.00 86.56 189 ASN A CA 1
ATOM 1545 C C . ASN A 1 189 ? -16.161 -5.001 15.112 1.00 86.56 189 ASN A C 1
ATOM 1547 O O . ASN A 1 189 ? -15.023 -5.417 15.277 1.00 86.56 189 ASN A O 1
ATOM 1551 N N . TRP A 1 190 ? -17.227 -5.794 15.262 1.00 87.31 190 TRP A N 1
ATOM 1552 C CA . TRP A 1 190 ? -17.092 -7.230 15.517 1.00 87.31 190 TRP A CA 1
ATOM 1553 C C . TRP A 1 190 ? -16.576 -7.955 14.265 1.00 87.31 190 TRP A C 1
ATOM 1555 O O . TRP A 1 190 ? -17.234 -7.910 13.226 1.00 87.31 190 TRP A O 1
ATOM 1565 N N . ILE A 1 191 ? -15.429 -8.632 14.393 1.00 78.00 191 ILE A N 1
ATOM 1566 C CA . ILE A 1 191 ? -14.630 -9.193 13.286 1.00 78.00 191 ILE A CA 1
ATOM 1567 C C . ILE A 1 191 ? -15.373 -10.191 12.382 1.00 78.00 191 ILE A C 1
ATOM 1569 O O . ILE A 1 191 ? -15.072 -10.278 11.192 1.00 78.00 191 ILE A O 1
ATOM 1573 N N . ASP A 1 192 ? -16.372 -10.897 12.918 1.00 81.94 192 ASP A N 1
ATOM 1574 C CA . ASP A 1 192 ? -17.171 -11.882 12.174 1.00 81.94 192 ASP A CA 1
ATOM 1575 C C . ASP A 1 192 ? -18.394 -11.257 11.465 1.00 81.94 192 ASP A C 1
ATOM 1577 O O . ASP A 1 192 ? -19.197 -11.963 10.851 1.00 81.94 192 ASP A O 1
ATOM 1581 N N . CYS A 1 193 ? -18.581 -9.933 11.550 1.00 82.94 193 CYS A N 1
ATOM 1582 C CA . CYS A 1 193 ? -19.694 -9.220 10.926 1.00 82.94 193 CYS A CA 1
ATOM 1583 C C . CYS A 1 193 ? -19.278 -8.483 9.647 1.00 82.94 193 CYS A C 1
ATOM 1585 O O . CYS A 1 193 ? -18.373 -7.656 9.655 1.00 82.94 193 CYS A O 1
ATOM 1587 N N . ASN A 1 194 ? -20.045 -8.676 8.570 1.00 79.75 194 ASN A N 1
ATOM 1588 C CA . ASN A 1 194 ? -19.808 -8.030 7.272 1.00 79.75 194 ASN A CA 1
ATOM 1589 C C . ASN A 1 194 ? -20.726 -6.825 6.987 1.00 79.75 194 ASN A C 1
ATOM 1591 O O . ASN A 1 194 ? -20.735 -6.309 5.869 1.00 79.75 194 ASN A O 1
ATOM 1595 N N . ILE A 1 195 ? -21.521 -6.371 7.965 1.00 83.88 195 ILE A N 1
ATOM 1596 C CA . ILE A 1 195 ? -22.458 -5.253 7.772 1.00 83.88 195 ILE A CA 1
ATOM 1597 C C . ILE A 1 195 ? -21.696 -3.938 7.583 1.00 83.88 195 ILE A C 1
ATOM 1599 O O . ILE A 1 195 ? -20.872 -3.555 8.420 1.00 83.88 195 ILE A O 1
ATOM 1603 N N . SER A 1 196 ? -22.050 -3.213 6.518 1.00 84.25 196 SER A N 1
ATOM 1604 C CA . SER A 1 196 ? -21.574 -1.863 6.233 1.00 84.25 196 SER A CA 1
ATOM 1605 C C . SER A 1 196 ? -22.689 -0.828 6.285 1.00 84.25 196 SER A C 1
ATOM 1607 O O . SER A 1 196 ? -23.738 -0.999 5.678 1.00 84.25 196 SER A O 1
ATOM 1609 N N . PHE A 1 197 ? -22.435 0.282 6.976 1.00 82.44 197 PHE A N 1
ATOM 1610 C CA . PHE A 1 197 ? -23.386 1.377 7.169 1.00 82.44 197 PHE A CA 1
ATOM 1611 C C . PHE A 1 197 ? -23.423 2.375 6.000 1.00 82.44 197 PHE A C 1
ATOM 1613 O O . PHE A 1 197 ? -24.360 3.159 5.899 1.00 82.44 197 PHE A O 1
ATOM 1620 N N . ASN A 1 198 ? -22.413 2.361 5.118 1.00 75.94 198 ASN A N 1
ATOM 1621 C CA . ASN A 1 198 ? -22.250 3.340 4.030 1.00 75.94 198 ASN A CA 1
ATOM 1622 C C . ASN A 1 198 ? -22.510 2.770 2.628 1.00 75.94 198 ASN A C 1
ATOM 1624 O O . ASN A 1 198 ? -22.307 3.474 1.633 1.00 75.94 198 ASN A O 1
ATOM 1628 N N . GLU A 1 199 ? -22.928 1.510 2.525 1.00 67.50 199 GLU A N 1
ATOM 1629 C CA . GLU A 1 199 ? -23.281 0.907 1.246 1.00 67.50 199 GLU A CA 1
ATOM 1630 C C . GLU A 1 199 ? -24.696 1.358 0.861 1.00 67.50 199 GLU A C 1
ATOM 1632 O O . GLU A 1 199 ? -25.689 0.704 1.159 1.00 67.50 199 GLU A O 1
ATOM 1637 N N . GLU A 1 200 ? -24.794 2.533 0.227 1.00 58.12 200 GLU A N 1
ATOM 1638 C CA . GLU A 1 200 ? -25.977 2.873 -0.568 1.00 58.12 200 GLU A CA 1
ATOM 1639 C C . GLU A 1 200 ? -26.158 1.745 -1.581 1.00 58.12 200 GLU A C 1
ATOM 1641 O O . GLU A 1 200 ? -25.351 1.610 -2.508 1.00 58.12 200 GLU A O 1
ATOM 1646 N N . SER A 1 201 ? -27.180 0.913 -1.369 1.00 50.38 201 SER A N 1
ATOM 1647 C CA . SER A 1 201 ? -27.534 -0.157 -2.287 1.00 50.38 201 SER A CA 1
ATOM 1648 C C . SER A 1 201 ? -27.606 0.436 -3.697 1.00 50.38 201 SER A C 1
ATOM 1650 O O . SER A 1 201 ? -28.207 1.502 -3.875 1.00 50.38 201 SER A O 1
ATOM 1652 N N . PRO A 1 202 ? -26.954 -0.171 -4.704 1.00 51.59 202 PRO A N 1
ATOM 1653 C CA . PRO A 1 202 ? -27.103 0.290 -6.070 1.00 51.59 202 PRO A CA 1
ATOM 1654 C C . PRO A 1 202 ? -28.581 0.129 -6.413 1.00 51.59 202 PRO A C 1
ATOM 1656 O O . PRO A 1 202 ? -29.042 -0.997 -6.562 1.00 51.59 202 PRO A O 1
ATOM 1659 N N . ASN A 1 203 ? -29.320 1.243 -6.452 1.00 45.78 203 ASN A N 1
ATOM 1660 C CA . ASN A 1 203 ? -30.728 1.266 -6.820 1.00 45.78 203 ASN A CA 1
ATOM 1661 C C . ASN A 1 203 ? -30.915 0.416 -8.076 1.00 45.78 203 ASN A C 1
ATOM 1663 O O . ASN A 1 203 ? -30.493 0.797 -9.173 1.00 45.78 203 ASN A O 1
ATOM 1667 N N . THR A 1 204 ? -31.552 -0.733 -7.882 1.00 41.47 204 THR A N 1
ATOM 1668 C CA . THR A 1 204 ? -32.248 -1.503 -8.896 1.00 41.47 204 THR A CA 1
ATOM 1669 C C . THR A 1 204 ? -33.145 -0.527 -9.637 1.00 41.47 204 THR A C 1
ATOM 1671 O O . THR A 1 204 ? -34.180 -0.088 -9.146 1.00 41.47 204 THR A O 1
ATOM 1674 N N . THR A 1 205 ? -32.702 -0.118 -10.821 1.00 48.62 205 THR A N 1
ATOM 1675 C CA . THR A 1 205 ? -33.573 0.535 -11.790 1.00 48.62 205 THR A CA 1
ATOM 1676 C C . THR A 1 205 ? -34.256 -0.592 -12.555 1.00 48.62 205 THR A C 1
ATOM 1678 O O . THR A 1 205 ? -33.911 -0.868 -13.697 1.00 48.62 205 THR A O 1
ATOM 1681 N N . GLU A 1 206 ? -35.161 -1.307 -11.890 1.00 43.62 206 GLU A N 1
ATOM 1682 C CA . GLU A 1 206 ? -36.078 -2.232 -12.552 1.00 43.62 206 GLU A CA 1
ATOM 1683 C C . GLU A 1 206 ? -37.463 -1.590 -12.561 1.00 43.62 206 GLU A C 1
ATOM 1685 O O . GLU A 1 206 ? -38.188 -1.572 -11.570 1.00 43.62 206 GLU A O 1
ATOM 1690 N N . ASN A 1 207 ? -37.805 -1.023 -13.719 1.00 51.28 207 ASN A N 1
ATOM 1691 C CA . ASN A 1 207 ? -39.192 -0.923 -14.144 1.00 51.28 207 ASN A CA 1
ATOM 1692 C C . ASN A 1 207 ? -39.737 -2.352 -14.256 1.00 51.28 207 ASN A C 1
ATOM 1694 O O . ASN A 1 207 ? -39.280 -3.116 -15.105 1.00 51.28 207 ASN A O 1
ATOM 1698 N N . GLY A 1 208 ? -40.718 -2.691 -13.427 1.00 44.31 208 GLY A N 1
ATOM 1699 C CA . GLY A 1 208 ? -41.420 -3.968 -13.480 1.00 44.31 208 GLY A CA 1
ATOM 1700 C C . GLY A 1 208 ? -42.663 -3.927 -12.604 1.00 44.31 208 GLY A C 1
ATOM 1701 O O . GLY A 1 208 ? -42.628 -4.322 -11.445 1.00 44.31 208 GLY A O 1
ATOM 1702 N N . GLU A 1 209 ? -43.751 -3.394 -13.155 1.00 55.06 209 GLU A N 1
ATOM 1703 C CA . GLU A 1 209 ? -45.088 -3.442 -12.566 1.00 55.06 209 GLU A CA 1
ATOM 1704 C C . GLU A 1 209 ? -45.524 -4.903 -12.360 1.00 55.06 209 GLU A C 1
ATOM 1706 O O . GLU A 1 209 ? -45.531 -5.695 -13.301 1.00 55.06 209 GLU A 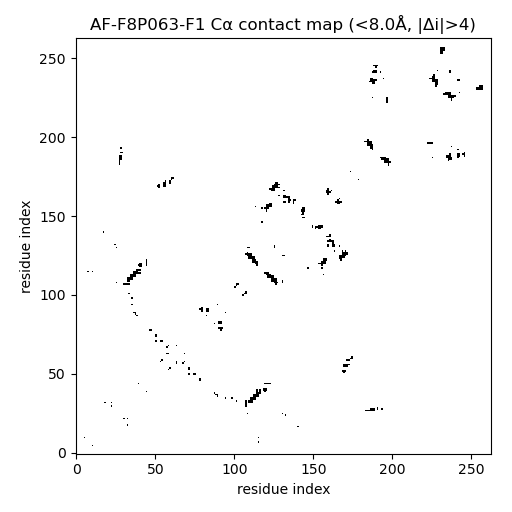O 1
ATOM 1711 N N . GLY A 1 210 ? -45.906 -5.270 -11.135 1.00 45.72 210 GLY A N 1
ATOM 1712 C CA . GLY A 1 210 ? -46.365 -6.626 -10.833 1.00 45.72 210 GLY A CA 1
ATOM 1713 C C . GLY A 1 210 ? -46.819 -6.790 -9.388 1.00 45.72 210 GLY A C 1
ATOM 1714 O O . GLY A 1 210 ? -46.054 -7.191 -8.523 1.00 45.72 210 GLY A O 1
ATOM 1715 N N . SER A 1 211 ? -48.078 -6.444 -9.139 1.00 61.25 211 SER A N 1
ATOM 1716 C CA . SER A 1 211 ? -48.796 -6.590 -7.869 1.00 61.25 211 SER A CA 1
ATOM 1717 C C . SER A 1 211 ? -48.909 -8.056 -7.416 1.00 61.25 211 SER A C 1
ATOM 1719 O O . SER A 1 211 ? -49.286 -8.892 -8.233 1.00 61.25 211 SER A O 1
ATOM 1721 N N . GLN A 1 212 ? -48.679 -8.356 -6.127 1.00 46.72 212 GLN A N 1
ATOM 1722 C CA . GLN A 1 212 ? -49.688 -8.951 -5.227 1.00 46.72 212 GLN A CA 1
ATOM 1723 C C . GLN A 1 212 ? -49.168 -9.202 -3.794 1.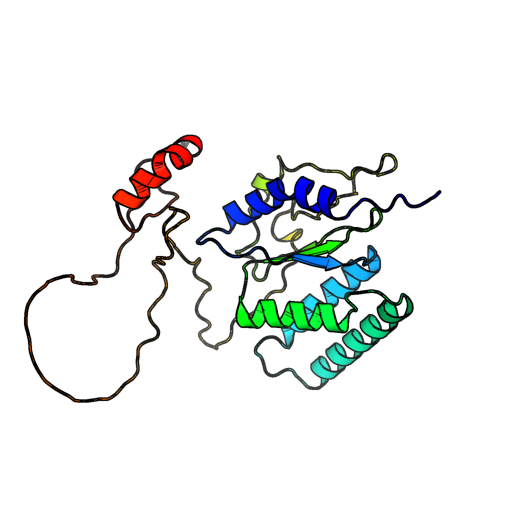00 46.72 212 GLN A C 1
ATOM 1725 O O . GLN A 1 212 ? -48.007 -9.496 -3.539 1.00 46.72 212 GLN A O 1
ATOM 1730 N N . S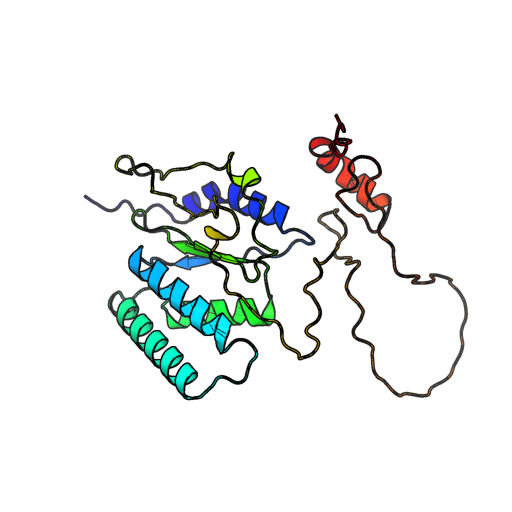ER A 1 213 ? -50.111 -9.038 -2.870 1.00 51.44 213 SER A N 1
ATOM 1731 C CA . SER A 1 213 ? -50.078 -9.056 -1.407 1.00 51.44 213 SER A CA 1
ATOM 1732 C C . SER A 1 213 ? -49.669 -10.374 -0.740 1.00 51.44 213 SER A C 1
ATOM 1734 O O . SER A 1 213 ? -50.154 -11.424 -1.157 1.00 51.44 213 SER A O 1
ATOM 1736 N N . SER A 1 214 ? -48.975 -10.298 0.405 1.00 44.75 214 SER A N 1
ATOM 1737 C CA . SER A 1 214 ? -49.297 -11.048 1.641 1.00 44.75 214 SER A CA 1
ATOM 1738 C C . SER A 1 214 ? -48.493 -10.536 2.844 1.00 44.75 214 SER A C 1
ATOM 1740 O O . SER A 1 214 ? -47.409 -9.982 2.695 1.00 44.75 214 SER A O 1
ATOM 1742 N N . ALA A 1 215 ? -49.105 -10.654 4.019 1.00 48.03 215 ALA A N 1
ATOM 1743 C CA . ALA A 1 215 ? -48.787 -9.966 5.260 1.00 48.03 215 ALA A CA 1
ATOM 1744 C C . ALA A 1 215 ? -47.636 -10.584 6.082 1.00 48.03 215 ALA A C 1
ATOM 1746 O O . ALA A 1 215 ? -47.301 -11.753 5.930 1.00 48.03 215 ALA A O 1
ATOM 1747 N N . ASP A 1 216 ? -47.190 -9.768 7.043 1.00 40.28 216 ASP A N 1
ATOM 1748 C CA . ASP A 1 216 ? -46.657 -10.146 8.360 1.00 40.28 216 ASP A CA 1
ATOM 1749 C C . ASP A 1 216 ? -45.139 -10.365 8.505 1.00 40.28 216 ASP A C 1
ATOM 1751 O O . ASP A 1 216 ? -44.623 -11.477 8.477 1.00 40.28 216 ASP A O 1
ATOM 1755 N N . SER A 1 217 ? -44.420 -9.257 8.710 1.00 41.72 217 SER A N 1
ATOM 1756 C CA . SER A 1 217 ? -43.496 -9.030 9.841 1.00 41.72 217 SER A CA 1
ATOM 1757 C C . SER A 1 217 ? -42.743 -7.725 9.593 1.00 41.72 217 SER A C 1
ATOM 1759 O O . SER A 1 217 ? -41.964 -7.597 8.650 1.00 41.72 217 SER A O 1
ATOM 1761 N N . GLY A 1 218 ? -43.016 -6.722 10.424 1.00 43.19 218 GLY A N 1
ATOM 1762 C CA . GLY A 1 218 ? -42.360 -5.425 10.364 1.00 43.19 218 GLY A CA 1
ATOM 1763 C C . GLY A 1 218 ? -40.907 -5.506 10.818 1.00 43.19 218 GLY A C 1
ATOM 1764 O O . GLY A 1 218 ? -40.617 -5.251 11.978 1.00 43.19 218 GLY A O 1
ATOM 1765 N N . GLU A 1 219 ? -39.991 -5.756 9.891 1.00 44.97 219 GLU A N 1
ATOM 1766 C CA . GLU A 1 219 ? -38.641 -5.207 9.979 1.00 44.97 219 GLU A CA 1
ATOM 1767 C C . GLU A 1 219 ? -38.534 -4.099 8.944 1.00 44.97 219 GLU A C 1
ATOM 1769 O O . GLU A 1 219 ? -38.129 -4.284 7.798 1.00 44.97 219 GLU A O 1
ATOM 1774 N N . ALA A 1 220 ? -38.958 -2.909 9.365 1.00 42.12 220 ALA A N 1
ATOM 1775 C CA . ALA A 1 220 ? -38.580 -1.691 8.688 1.00 42.12 220 ALA A CA 1
ATOM 1776 C C . ALA A 1 220 ? -37.050 -1.652 8.672 1.00 42.12 220 ALA A C 1
ATOM 1778 O O . ALA A 1 220 ? -36.422 -1.321 9.681 1.00 42.12 220 ALA A O 1
ATOM 1779 N N . SER A 1 221 ? -36.457 -1.966 7.519 1.00 43.28 221 SER A N 1
ATOM 1780 C CA . SER A 1 221 ? -35.074 -1.661 7.156 1.00 43.28 221 SER A CA 1
ATOM 1781 C C . SER A 1 221 ? -34.910 -0.139 7.044 1.00 43.28 221 SER A C 1
ATOM 1783 O O . SER A 1 221 ? -34.602 0.428 5.998 1.00 43.28 221 SER A O 1
ATOM 1785 N N . THR A 1 222 ? -35.205 0.534 8.150 1.00 47.66 222 THR A N 1
ATOM 1786 C CA . THR A 1 222 ? -34.881 1.913 8.461 1.00 47.66 222 THR A CA 1
ATOM 1787 C C . THR A 1 222 ? -33.367 1.917 8.538 1.00 47.66 222 THR A C 1
ATOM 1789 O O . THR A 1 222 ? -32.823 1.152 9.333 1.00 47.66 222 THR A O 1
ATOM 1792 N N . GLY A 1 223 ? -32.700 2.675 7.662 1.00 54.00 223 GLY A N 1
ATOM 1793 C CA . GLY A 1 223 ? -31.243 2.650 7.500 1.00 54.00 223 GLY A CA 1
ATOM 1794 C C . GLY A 1 223 ? -30.539 2.462 8.840 1.00 54.00 223 GLY A C 1
ATOM 1795 O O . GLY A 1 223 ? -30.683 3.303 9.726 1.00 54.00 223 GLY A O 1
ATOM 1796 N N . VAL A 1 224 ? -29.883 1.308 9.007 1.00 63.31 224 VAL A N 1
ATOM 1797 C CA . VAL A 1 224 ? -29.371 0.830 10.295 1.00 63.31 224 VAL A CA 1
ATOM 1798 C C . VAL A 1 224 ? -28.289 1.797 10.761 1.00 63.31 224 VAL A C 1
ATOM 1800 O O . VAL A 1 224 ? -27.119 1.667 10.413 1.00 63.31 224 VAL A O 1
ATOM 1803 N N . GLY A 1 225 ? -28.683 2.818 11.517 1.00 74.81 225 GLY A N 1
ATOM 1804 C CA . GLY A 1 225 ? -27.758 3.700 12.204 1.00 74.81 225 GLY A CA 1
ATOM 1805 C C . GLY A 1 225 ? -27.022 2.864 13.238 1.00 74.81 225 GLY A C 1
ATOM 1806 O O . GLY A 1 225 ? -27.583 2.553 14.284 1.00 74.81 225 GLY A O 1
ATOM 1807 N N . GLY A 1 226 ? -25.798 2.437 12.918 1.00 85.88 226 GLY A N 1
ATOM 1808 C CA . GLY A 1 226 ? -25.002 1.590 13.800 1.00 85.88 226 GLY A CA 1
ATOM 1809 C C . GLY A 1 226 ? -24.881 2.167 15.215 1.00 85.88 226 GLY A C 1
ATOM 1810 O O . GLY A 1 226 ? -24.696 3.370 15.402 1.00 85.88 226 GLY A O 1
ATOM 1811 N N . LEU A 1 227 ? -24.948 1.291 16.215 1.00 91.56 227 LEU A N 1
ATOM 1812 C CA . LEU A 1 227 ? -24.703 1.579 17.624 1.00 91.56 227 LEU A CA 1
ATOM 1813 C C . LEU A 1 227 ? -23.229 1.941 17.827 1.00 91.56 227 LEU A C 1
ATOM 1815 O O . LEU A 1 227 ? -22.340 1.104 17.701 1.00 91.56 227 LEU A O 1
ATOM 1819 N N . VAL A 1 228 ? -22.956 3.199 18.156 1.00 91.56 228 VAL A N 1
ATOM 1820 C CA . VAL A 1 228 ? -21.607 3.667 18.490 1.00 91.56 228 VAL A CA 1
ATOM 1821 C C . VAL A 1 228 ? -21.275 3.286 19.937 1.00 91.56 228 VAL A C 1
ATOM 1823 O O . VAL A 1 22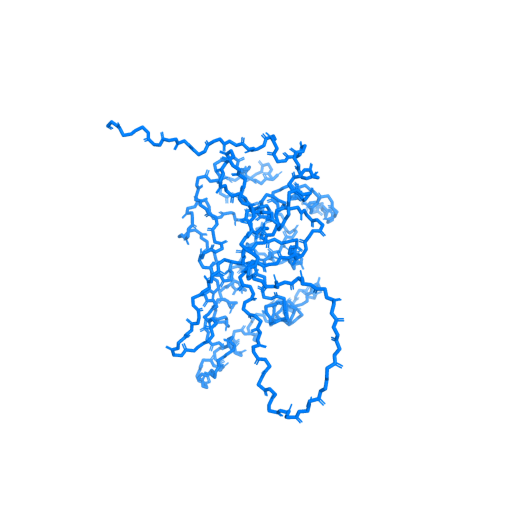8 ? -22.108 3.460 20.828 1.00 91.56 228 VAL A O 1
ATOM 1826 N N . CYS A 1 229 ? -20.048 2.826 20.206 1.00 92.25 229 CYS A N 1
ATOM 1827 C CA . CYS A 1 229 ? -19.603 2.568 21.578 1.00 92.25 229 CYS A CA 1
ATOM 1828 C C . CYS A 1 229 ? -19.755 3.831 22.441 1.00 92.25 229 CYS A C 1
ATOM 1830 O O . CYS A 1 229 ? -19.124 4.858 22.188 1.00 92.25 229 CYS A O 1
ATOM 1832 N N . SER A 1 230 ? -20.558 3.753 23.502 1.00 92.19 230 SER A N 1
ATOM 1833 C CA . SER A 1 230 ? -20.874 4.899 24.362 1.00 92.19 230 SER A CA 1
ATOM 1834 C C . SER A 1 230 ? -19.659 5.469 25.106 1.00 92.19 230 SER A C 1
ATOM 1836 O O . SER A 1 230 ? -19.652 6.654 25.446 1.00 92.19 230 SER A O 1
ATOM 1838 N N . LYS A 1 231 ? -18.622 4.648 25.334 1.00 89.06 231 LYS A N 1
ATOM 1839 C CA . LYS A 1 231 ? -17.405 5.027 26.066 1.00 89.06 231 LYS A CA 1
ATOM 1840 C C . LYS A 1 231 ? -16.381 5.738 25.178 1.00 89.06 231 LYS A C 1
ATOM 1842 O O . LYS A 1 231 ? -15.995 6.858 25.506 1.00 89.06 231 LYS A O 1
ATOM 1847 N N . CYS A 1 232 ? -15.938 5.112 24.084 1.00 87.00 232 CYS A N 1
ATOM 1848 C CA . CYS A 1 232 ? -14.908 5.691 23.211 1.00 87.00 232 CYS A CA 1
ATOM 1849 C C . CYS A 1 232 ? -15.474 6.552 22.078 1.00 87.00 232 CYS A C 1
ATOM 1851 O O . CYS A 1 232 ? -14.812 7.469 21.610 1.00 87.00 232 CYS A O 1
ATOM 1853 N N . ARG A 1 233 ? -16.701 6.272 21.632 1.00 87.81 233 ARG A N 1
ATOM 1854 C CA . ARG A 1 233 ? -17.326 6.886 20.452 1.00 87.81 233 ARG A CA 1
ATOM 1855 C C . ARG A 1 233 ? -16.549 6.724 19.138 1.00 87.81 233 ARG A C 1
ATOM 1857 O O . ARG A 1 233 ? -16.860 7.413 18.174 1.00 87.81 233 ARG A O 1
ATOM 1864 N N . LEU A 1 234 ? -15.571 5.816 19.098 1.00 82.06 234 LEU A N 1
ATOM 1865 C CA . LEU A 1 234 ? -14.718 5.580 17.929 1.00 82.06 234 LEU A CA 1
ATOM 1866 C C . LEU A 1 234 ? -15.236 4.446 17.039 1.00 82.06 234 LEU A C 1
ATOM 1868 O O . LEU A 1 234 ? -15.153 4.543 15.822 1.00 82.06 234 LEU A O 1
ATOM 1872 N N . VAL A 1 235 ? -15.795 3.391 17.636 1.00 86.19 235 VAL A N 1
ATOM 1873 C CA . VAL A 1 235 ? -16.228 2.185 16.912 1.00 86.19 235 VAL A CA 1
ATOM 1874 C C . VAL A 1 235 ? -17.752 2.073 16.843 1.00 86.19 235 VAL A C 1
ATOM 1876 O O . VAL A 1 235 ? -18.458 2.556 17.738 1.00 86.19 235 VAL A O 1
ATOM 1879 N N . LYS A 1 236 ? -18.258 1.418 15.792 1.00 91.25 236 LYS A N 1
ATOM 1880 C CA . LYS A 1 236 ? -19.689 1.195 15.521 1.00 91.25 236 LYS A CA 1
ATOM 1881 C C . LYS A 1 236 ? -20.013 -0.298 15.493 1.00 91.25 236 LYS A C 1
ATOM 1883 O O . LYS A 1 236 ? -19.209 -1.096 15.035 1.00 91.25 236 LYS A O 1
ATOM 1888 N N . TYR A 1 237 ? -21.212 -0.671 15.919 1.00 90.81 237 TYR A N 1
ATOM 1889 C CA . TYR A 1 237 ? -21.746 -2.032 15.877 1.00 90.81 237 TYR A CA 1
ATOM 1890 C C . TYR A 1 237 ? -23.125 -2.013 15.232 1.00 90.81 237 TYR A C 1
ATOM 1892 O O . TYR A 1 237 ? -23.887 -1.075 15.430 1.00 90.81 237 TYR A O 1
ATOM 1900 N N . CYS A 1 238 ? -23.486 -3.032 14.457 1.00 93.12 238 CYS A N 1
ATOM 1901 C CA . CYS A 1 238 ? -24.838 -3.089 13.890 1.00 93.12 238 CYS A CA 1
ATOM 1902 C C . CYS A 1 238 ? -25.889 -3.516 14.929 1.00 93.12 238 CYS A C 1
ATOM 1904 O O . CYS A 1 238 ? -27.067 -3.240 14.742 1.00 93.12 238 CYS A O 1
ATOM 1906 N N . SER A 1 239 ? -25.469 -4.151 16.030 1.00 94.25 239 SER A N 1
ATOM 1907 C CA . SER A 1 239 ? -26.330 -4.578 17.137 1.00 94.25 239 SER A CA 1
ATOM 1908 C C . SER A 1 239 ? -25.580 -4.555 18.477 1.00 94.25 239 SER A C 1
ATOM 1910 O O . SER A 1 239 ? -24.346 -4.609 18.526 1.00 94.25 239 SER A O 1
ATOM 1912 N N . ALA A 1 240 ? -26.326 -4.506 19.585 1.00 95.38 240 ALA A N 1
ATOM 1913 C CA . ALA A 1 240 ? -25.758 -4.598 20.934 1.00 95.38 240 ALA A CA 1
ATOM 1914 C C . ALA A 1 240 ? -25.125 -5.976 21.204 1.00 95.38 240 ALA A C 1
ATOM 1916 O O . ALA A 1 240 ? -24.186 -6.095 21.990 1.00 95.38 240 ALA A O 1
ATOM 1917 N N . GLU A 1 241 ? -25.600 -7.021 20.521 1.00 96.38 241 GLU A N 1
ATOM 1918 C CA . GLU A 1 241 ? -25.022 -8.362 20.609 1.00 96.38 241 GLU A CA 1
ATOM 1919 C C . GLU A 1 241 ? -23.592 -8.397 20.075 1.00 96.38 241 GLU A C 1
ATOM 1921 O O . GLU A 1 241 ? -22.716 -8.984 20.706 1.00 96.38 241 GLU A O 1
ATOM 1926 N N . HIS A 1 242 ? -23.334 -7.725 18.949 1.00 95.00 242 HIS A N 1
ATOM 1927 C CA . HIS A 1 242 ? -21.991 -7.644 18.375 1.00 95.00 242 HIS A CA 1
ATOM 1928 C C . HIS A 1 242 ? -21.046 -6.865 19.288 1.00 95.00 242 HIS A C 1
ATOM 1930 O O . HIS A 1 242 ? -19.922 -7.303 19.513 1.00 95.00 242 HIS A O 1
ATOM 1936 N N . GLN A 1 243 ? -21.527 -5.778 19.899 1.00 95.19 243 GLN A N 1
ATOM 1937 C CA . GLN A 1 243 ? -20.762 -5.064 20.920 1.00 95.19 243 GLN A CA 1
ATOM 1938 C C . GLN A 1 243 ? -20.416 -5.965 22.109 1.00 95.19 243 GLN A C 1
ATOM 1940 O O . GLN A 1 243 ? -19.299 -5.907 22.611 1.00 95.19 243 GLN A O 1
ATOM 1945 N N . LYS A 1 244 ? -21.356 -6.801 22.568 1.00 96.56 244 LYS A N 1
ATOM 1946 C CA . LYS A 1 244 ? -21.133 -7.716 23.694 1.00 96.56 244 LYS A CA 1
ATOM 1947 C C . LYS A 1 244 ? -20.102 -8.798 23.364 1.00 96.56 244 LYS A C 1
ATOM 1949 O O . LYS A 1 244 ? -19.277 -9.097 24.220 1.00 96.56 244 LYS A O 1
ATOM 1954 N N . LYS A 1 245 ? -20.140 -9.362 22.151 1.00 95.00 245 LYS A N 1
ATOM 1955 C CA . LYS A 1 245 ? -19.164 -10.366 21.685 1.00 95.00 245 LYS A CA 1
ATOM 1956 C C . LYS A 1 245 ? -17.754 -9.785 21.573 1.00 95.00 245 LYS A C 1
ATOM 1958 O O . LYS A 1 245 ? -16.801 -10.424 21.992 1.00 95.00 245 LYS A O 1
ATOM 1963 N N . ASP A 1 246 ? -17.644 -8.560 21.070 1.00 92.12 246 ASP A N 1
ATOM 1964 C CA . ASP A 1 246 ? -16.368 -7.859 20.901 1.00 92.12 246 ASP A CA 1
ATOM 1965 C C . ASP A 1 246 ? -15.834 -7.227 22.206 1.00 92.12 246 ASP A C 1
ATOM 1967 O O . ASP A 1 246 ? -14.678 -6.816 22.303 1.00 92.12 246 ASP A O 1
ATOM 1971 N N . TRP A 1 247 ? -16.666 -7.144 23.252 1.00 93.31 247 TRP A N 1
ATOM 1972 C CA . TRP A 1 247 ? -16.376 -6.348 24.447 1.00 93.31 247 TRP A CA 1
ATOM 1973 C C . TRP A 1 247 ? -15.089 -6.749 25.176 1.00 93.31 247 TRP A C 1
ATOM 1975 O O . TRP A 1 247 ? -14.367 -5.874 25.658 1.00 93.31 247 TRP A O 1
ATOM 1985 N N . ASP A 1 248 ? -14.782 -8.043 25.272 1.00 90.75 248 ASP A N 1
ATOM 1986 C CA . ASP A 1 248 ? -13.597 -8.525 25.994 1.00 90.75 248 ASP A CA 1
ATOM 1987 C C . ASP A 1 248 ? -12.274 -8.110 25.328 1.00 90.75 248 ASP A C 1
ATOM 1989 O O . ASP A 1 248 ? -11.250 -7.969 26.012 1.00 90.75 248 ASP A O 1
ATOM 1993 N N . GLU A 1 249 ? -12.290 -7.873 24.016 1.00 86.62 249 GLU A N 1
ATOM 1994 C CA . GLU A 1 249 ? -11.162 -7.335 23.254 1.00 86.62 249 GLU A CA 1
ATOM 1995 C C . GLU A 1 249 ? -11.206 -5.810 23.240 1.00 86.62 249 GLU A C 1
ATOM 1997 O O . GLU A 1 249 ? -10.262 -5.156 23.696 1.00 86.62 249 GLU A O 1
ATOM 2002 N N . HIS A 1 250 ? -12.347 -5.239 22.844 1.00 87.31 250 HIS A N 1
ATOM 2003 C CA . HIS A 1 250 ? -12.532 -3.800 22.736 1.00 87.31 250 HIS A CA 1
ATOM 2004 C C . HIS A 1 250 ? -12.224 -3.069 24.043 1.00 87.31 250 HIS A C 1
ATOM 2006 O O . HIS A 1 250 ? -11.574 -2.024 24.032 1.00 87.31 250 HIS A O 1
ATOM 2012 N N . ARG A 1 251 ? -12.628 -3.606 25.203 1.00 92.31 251 ARG A N 1
ATOM 2013 C CA . ARG A 1 251 ? -12.418 -2.939 26.500 1.00 92.31 251 ARG A CA 1
ATOM 2014 C C . ARG A 1 251 ? -10.948 -2.661 26.818 1.00 92.31 251 ARG A C 1
ATOM 2016 O O . ARG A 1 251 ? -10.685 -1.735 27.582 1.00 92.31 251 ARG A O 1
ATOM 2023 N N . ARG A 1 252 ? -10.014 -3.436 26.247 1.00 87.00 252 ARG A N 1
ATOM 2024 C CA . ARG A 1 252 ? -8.564 -3.276 26.454 1.00 87.00 252 ARG A CA 1
ATOM 2025 C C . ARG A 1 252 ? -8.034 -2.007 25.786 1.00 87.00 252 ARG A C 1
ATOM 2027 O O . ARG A 1 252 ? -7.099 -1.405 26.293 1.00 87.00 252 ARG A O 1
ATOM 2034 N N . VAL A 1 253 ? -8.668 -1.593 24.689 1.00 80.81 253 VAL A N 1
ATOM 2035 C CA . VAL A 1 253 ? -8.302 -0.413 23.886 1.00 80.81 253 VAL A CA 1
ATOM 2036 C C . VAL A 1 253 ? -9.339 0.715 23.970 1.00 80.81 253 VAL A C 1
ATOM 2038 O O . VAL A 1 253 ? -9.122 1.818 23.475 1.00 80.81 253 VAL A O 1
ATOM 2041 N N . CYS A 1 254 ? -10.481 0.473 24.618 1.00 86.88 254 CYS A N 1
ATOM 2042 C CA . CYS A 1 254 ? -11.575 1.429 24.731 1.00 86.88 254 CYS A CA 1
ATOM 2043 C C . CYS A 1 254 ? -11.247 2.557 25.723 1.00 86.88 254 CYS A C 1
ATOM 2045 O O . CYS A 1 254 ? -11.635 2.517 26.902 1.00 86.88 254 CYS A O 1
ATOM 2047 N N . ALA A 1 255 ? -10.602 3.606 25.217 1.00 85.62 255 ALA A N 1
ATOM 2048 C CA . ALA A 1 255 ? -10.356 4.856 25.924 1.00 85.62 255 ALA A CA 1
ATOM 2049 C C . ALA A 1 255 ? -11.487 5.868 25.690 1.00 85.62 255 ALA A C 1
ATOM 2051 O O . ALA A 1 255 ? -12.080 5.924 24.615 1.00 85.62 255 ALA A O 1
ATOM 2052 N N . LYS A 1 256 ? -11.803 6.678 26.706 1.00 81.69 256 LYS A N 1
ATOM 2053 C CA . LYS A 1 256 ? -12.711 7.821 26.543 1.00 81.69 256 LYS A CA 1
ATOM 2054 C C . LYS A 1 256 ? -11.988 8.854 25.669 1.00 81.69 256 LYS A C 1
ATOM 2056 O O . LYS A 1 256 ? -10.831 9.137 25.982 1.00 81.69 256 LYS A O 1
ATOM 2061 N N . PRO A 1 257 ? -12.616 9.421 24.623 1.00 72.69 257 PRO A N 1
ATOM 2062 C CA . PRO A 1 257 ? -11.980 10.469 23.845 1.00 72.69 257 PRO A CA 1
ATOM 2063 C C . PRO A 1 257 ? -11.681 11.592 24.829 1.00 72.69 257 PRO A C 1
ATOM 2065 O O . PRO A 1 257 ? -12.579 12.018 25.565 1.00 72.69 257 PRO A O 1
ATOM 2068 N N . GLY A 1 258 ? -10.403 11.966 24.930 1.00 59.28 258 GLY A N 1
ATOM 2069 C CA . GLY A 1 258 ? -9.965 13.008 25.844 1.00 59.28 258 GLY A CA 1
ATOM 2070 C C . GLY A 1 258 ? -10.852 14.218 25.609 1.00 59.28 258 GLY A C 1
ATOM 2071 O O . GLY A 1 258 ? -10.875 14.759 24.507 1.00 59.28 258 GLY A O 1
ATOM 2072 N N . GLY A 1 259 ? -11.662 14.582 26.605 1.00 52.44 259 GLY A N 1
ATOM 2073 C CA . GLY A 1 259 ? -12.387 15.839 26.560 1.00 52.44 259 GLY A CA 1
ATOM 2074 C C . GLY A 1 259 ? -11.310 16.901 26.528 1.00 52.44 259 GLY A C 1
ATOM 2075 O O . GLY A 1 259 ? -10.679 17.113 27.560 1.00 52.44 259 GLY A O 1
ATOM 2076 N N . GLY A 1 260 ? -11.028 17.440 25.339 1.00 45.31 260 GLY A N 1
ATOM 2077 C CA . GLY A 1 260 ? -10.002 18.447 25.135 1.00 45.31 260 GLY A CA 1
ATOM 2078 C C . GLY A 1 260 ? -10.168 19.499 26.213 1.00 45.31 260 GLY A C 1
ATOM 2079 O O . GLY A 1 260 ? -11.179 20.201 26.250 1.00 45.31 260 GLY A O 1
ATOM 2080 N N . GLY A 1 261 ? -9.217 19.517 27.144 1.00 42.50 261 GLY A N 1
ATOM 2081 C CA . GLY A 1 261 ? -9.111 20.551 28.145 1.00 42.50 261 GLY A CA 1
ATOM 2082 C C . GLY A 1 261 ? -8.803 21.830 27.399 1.00 42.50 261 GLY A C 1
ATOM 2083 O O . GLY A 1 261 ? -7.647 22.103 27.106 1.00 42.50 261 GLY A O 1
ATOM 2084 N N . GLY A 1 262 ? -9.852 22.574 27.059 1.00 48.72 262 GLY A N 1
ATOM 2085 C CA . GLY A 1 262 ? -9.735 23.984 26.759 1.00 48.72 262 GLY A CA 1
ATOM 2086 C C . GLY A 1 262 ? -9.187 24.670 28.003 1.00 48.72 262 GLY A C 1
ATOM 2087 O O . GLY A 1 262 ? -9.906 24.855 28.987 1.00 48.72 262 GLY A O 1
ATOM 2088 N N . LYS A 1 263 ? -7.901 24.986 27.955 1.00 36.41 263 LYS A N 1
ATOM 2089 C CA . LYS A 1 263 ? -7.296 26.122 28.632 1.00 36.41 263 LYS A CA 1
ATOM 2090 C C . LYS A 1 263 ? -6.412 26.827 27.623 1.00 36.41 263 LYS A C 1
ATOM 2092 O O . LYS A 1 263 ? -5.659 26.111 26.931 1.00 36.41 263 LYS A O 1
#

Radius of gyration: 22.75 Å; Cα contacts (8 Å, |Δi|>4): 307; chains: 1; bounding box: 80×45×56 Å

Solvent-accessible surface area (backbone atoms only — not comparable to full-atom values): 16047 Å² total; per-residue (Å²): 132,82,81,76,76,71,63,70,63,62,59,56,62,72,45,41,66,62,53,47,49,57,40,64,77,66,51,48,46,90,66,81,85,50,70,48,72,41,74,45,45,47,69,54,46,54,53,52,50,53,48,48,32,52,45,31,61,50,46,53,93,45,90,51,54,74,69,56,48,51,48,52,52,50,51,51,48,54,49,34,59,64,49,52,76,69,75,50,83,67,38,52,68,55,51,54,51,51,52,51,48,44,52,70,74,69,53,53,58,48,39,33,44,39,27,79,37,91,83,20,43,14,45,53,39,22,36,36,74,90,56,49,65,67,34,79,71,46,73,82,50,89,80,45,50,97,51,94,83,61,61,92,85,34,36,54,56,59,70,35,58,63,15,72,82,53,41,50,56,30,52,52,64,74,69,63,104,76,39,73,74,88,66,78,64,42,28,27,68,30,82,94,46,86,57,56,72,62,70,76,70,80,76,78,85,68,91,73,93,78,90,84,89,85,85,90,78,94,72,77,84,60,79,70,76,50,50,55,41,89,67,36,64,78,51,32,15,81,41,72,66,44,46,61,72,35,35,83,62,48,61,81,73,60,50,62,64,75,75,76,77,87,122

Nearest PDB structures (foldseek):
  2dan-assembly1_A  TM=5.137E-01  e=2.022E-01  Homo sapiens

Sequence (263 aa):
MQDRKLSMMPVVFTMLPELMILRGMHDHGSDDIFIIVTDMKRQEMDDVTEYFKLVCRHAFRRTCKPSIERQIQHEHMRLSHTLVRQRRTPCFPQIDLAFRAILYEKKPPFIVLFSHQTTSYSQILFTHPSYVPSEEIYFDFPSGCPNPCCNDDCEMIRFPRRGIEGAVVLSIKRGGRCGRKIKPKEMCNWIDCNISFNEESPNTTENGEGSQSSADSGEASTGVGGLVCSKCRLVKYCSAEHQKKDWDEHRRVCAKPGGGGGK